Protein AF-A0AAD5VVG8-F1 (afdb_monomer_lite)

Organism: NCBI:txid56174

Secondary structure (DSSP, 8-state):
-------------HHHHHH-TT----TT---TT---TTTTS-S--TTHHHHHHHHTPPTTTT-S------GGG--TTTGGGTSPPPTTS-HHHHHHHHHHHHHHHHHHHH--PPPP-----HHHHHHHSTT-------HHHHHHHHHHHHHHHHHHHHHHHH-PPPPTT-TT-----SS---HHHHHHH---HHHHHHHHHHHHHHHHHHHHHHHTTTSS-HHHHHHHHHHHHHSHHHHH-HHHH-GGGHHHHHHHHHHHHHTSHHHHHHHHHHHHHH--SS-HHHHHHHHHHHHHHHHHTTPPPPPPGGGGT-S-TT-PPPTTPPP---S-S--

Structure (mmCIF, N/CA/C/O backbone):
data_AF-A0AAD5VVG8-F1
#
_entry.id   AF-A0AAD5VVG8-F1
#
loop_
_atom_site.group_PDB
_atom_site.id
_atom_site.type_symbol
_atom_site.label_atom_id
_atom_site.label_alt_id
_atom_site.label_comp_id
_atom_site.label_asym_id
_atom_site.label_entity_id
_atom_site.label_seq_id
_atom_site.pdbx_PDB_ins_code
_atom_site.Cartn_x
_atom_site.Cartn_y
_atom_site.Cartn_z
_atom_site.occupancy
_atom_site.B_iso_or_equiv
_atom_site.auth_seq_id
_atom_site.auth_comp_id
_atom_site.auth_asym_id
_atom_site.auth_atom_id
_atom_site.pdbx_PDB_model_num
ATOM 1 N N . MET A 1 1 ? 83.924 -36.108 -28.086 1.00 38.38 1 MET A N 1
ATOM 2 C CA . MET A 1 1 ? 83.611 -36.580 -29.452 1.00 38.38 1 MET A CA 1
ATOM 3 C C . MET A 1 1 ? 82.929 -37.930 -29.338 1.00 38.38 1 MET A C 1
ATOM 5 O O . MET A 1 1 ? 83.395 -38.736 -28.547 1.00 38.38 1 MET A O 1
ATOM 9 N N . LEU A 1 2 ? 81.893 -38.128 -30.158 1.00 32.75 2 LEU A N 1
ATOM 10 C CA . LEU A 1 2 ? 80.986 -39.280 -30.287 1.00 32.75 2 LEU A CA 1
ATOM 11 C C . LEU A 1 2 ? 79.738 -39.243 -29.391 1.00 32.75 2 LEU A C 1
ATOM 13 O O . LEU A 1 2 ? 79.791 -39.061 -28.181 1.00 32.75 2 LEU A O 1
ATOM 17 N N . GLN A 1 3 ? 78.610 -39.293 -30.100 1.00 30.09 3 GLN A N 1
ATOM 18 C CA . GLN A 1 3 ? 77.267 -38.865 -29.736 1.00 30.09 3 GLN A CA 1
ATOM 19 C C . GLN A 1 3 ? 76.526 -39.951 -28.954 1.00 30.09 3 GLN A C 1
ATOM 21 O O . GLN A 1 3 ? 76.432 -41.084 -29.419 1.00 30.09 3 GLN A O 1
ATOM 26 N N . ALA A 1 4 ? 75.900 -39.574 -27.842 1.00 35.28 4 ALA A N 1
ATOM 27 C CA . ALA A 1 4 ? 74.694 -40.245 -27.380 1.00 35.28 4 ALA A CA 1
ATOM 28 C C . ALA A 1 4 ? 73.531 -39.705 -28.227 1.00 35.28 4 ALA A C 1
ATOM 30 O O . ALA A 1 4 ? 73.196 -38.527 -28.128 1.00 35.28 4 ALA A O 1
ATOM 31 N N . LYS A 1 5 ? 72.961 -40.527 -29.115 1.00 36.81 5 LYS A N 1
ATOM 32 C CA . LYS A 1 5 ? 71.663 -40.228 -29.730 1.00 36.81 5 LYS A CA 1
ATOM 33 C C . LYS A 1 5 ? 70.599 -40.986 -28.956 1.00 36.81 5 LYS A C 1
ATOM 35 O O . LYS A 1 5 ? 70.489 -42.204 -29.047 1.00 36.81 5 LYS A O 1
ATOM 40 N N . GLU A 1 6 ? 69.887 -40.218 -28.148 1.00 35.50 6 GLU A N 1
ATOM 41 C CA . GLU A 1 6 ? 68.705 -40.601 -27.399 1.00 35.50 6 GLU A CA 1
ATOM 42 C C . GLU A 1 6 ? 67.657 -41.216 -28.334 1.00 35.50 6 GLU A C 1
ATOM 44 O O . GLU A 1 6 ? 67.305 -40.642 -29.367 1.00 35.50 6 GLU A O 1
ATOM 49 N N . HIS A 1 7 ? 67.138 -42.382 -27.950 1.00 42.34 7 HIS A N 1
ATOM 50 C CA . HIS A 1 7 ? 65.895 -42.920 -28.485 1.00 42.34 7 HIS A CA 1
ATOM 51 C C . HIS A 1 7 ? 64.739 -42.022 -28.029 1.00 42.34 7 HIS A C 1
ATOM 53 O O . HIS A 1 7 ? 64.109 -42.261 -27.004 1.00 42.34 7 HIS A O 1
ATOM 59 N N . THR A 1 8 ? 64.465 -40.971 -28.792 1.00 37.25 8 THR A N 1
ATOM 60 C CA . THR A 1 8 ? 63.199 -40.245 -28.738 1.00 37.25 8 THR A CA 1
ATOM 61 C C . THR A 1 8 ? 62.269 -40.893 -29.754 1.00 37.25 8 THR A C 1
ATOM 63 O O . THR A 1 8 ? 62.358 -40.650 -30.957 1.00 37.25 8 THR A O 1
ATOM 66 N N . SER A 1 9 ? 61.381 -41.768 -29.278 1.00 42.22 9 SER A N 1
ATOM 67 C CA . SER A 1 9 ? 60.156 -42.080 -30.006 1.00 42.22 9 SER A CA 1
ATOM 68 C C . SER A 1 9 ? 59.396 -40.767 -30.171 1.00 42.22 9 SER A C 1
ATOM 70 O O . SER A 1 9 ? 58.788 -40.261 -29.230 1.00 42.22 9 SER A O 1
ATOM 72 N N . LEU A 1 10 ? 59.512 -40.175 -31.360 1.00 47.81 10 LEU A N 1
ATOM 73 C CA . LEU A 1 10 ? 58.701 -39.051 -31.802 1.00 47.81 10 LEU A CA 1
ATOM 74 C C . LEU A 1 10 ? 57.232 -39.438 -31.597 1.00 47.81 10 LEU A C 1
ATOM 76 O O . LEU A 1 10 ? 56.675 -40.219 -32.364 1.00 47.81 10 LEU A O 1
ATOM 80 N N . LEU A 1 11 ? 56.618 -38.916 -30.533 1.00 52.16 11 LEU A N 1
ATOM 81 C CA . LEU A 1 11 ? 55.171 -38.783 -30.431 1.00 52.16 11 LEU A CA 1
ATOM 82 C C . LEU A 1 11 ? 54.767 -37.797 -31.524 1.00 52.16 11 LEU A C 1
ATOM 84 O O . LEU A 1 11 ? 54.652 -36.596 -31.287 1.00 52.16 11 LEU A O 1
ATOM 88 N N . VAL A 1 12 ? 54.642 -38.299 -32.748 1.00 51.47 12 VAL A N 1
ATOM 89 C CA . VAL A 1 12 ? 54.039 -37.541 -33.832 1.00 51.47 12 VAL A CA 1
ATOM 90 C C . VAL A 1 12 ? 52.584 -37.346 -33.423 1.00 51.47 12 VAL A C 1
ATOM 92 O O . VAL A 1 12 ? 51.824 -38.307 -33.298 1.00 51.47 12 VAL A O 1
ATOM 95 N N . LEU A 1 13 ? 52.215 -36.106 -33.093 1.00 57.28 13 LEU A N 1
ATOM 96 C CA . LEU A 1 13 ? 50.814 -35.742 -32.907 1.00 57.28 13 LEU A CA 1
ATOM 97 C C . LEU A 1 13 ? 50.086 -36.132 -34.192 1.00 57.28 13 LEU A C 1
ATOM 99 O O . LEU A 1 13 ? 50.531 -35.759 -35.273 1.00 57.28 13 LEU A O 1
ATOM 103 N N . HIS A 1 14 ? 48.983 -36.872 -34.079 1.00 59.78 14 HIS A N 1
ATOM 104 C CA . HIS A 1 14 ? 48.216 -37.352 -35.234 1.00 59.78 14 HIS A CA 1
ATOM 105 C C . HIS A 1 14 ? 47.833 -36.215 -36.202 1.00 59.78 14 HIS A C 1
ATOM 107 O O . HIS A 1 14 ? 47.773 -36.418 -37.410 1.00 59.78 14 HIS A O 1
ATOM 113 N N . GLU A 1 15 ? 47.664 -34.994 -35.682 1.00 58.56 15 GLU A N 1
ATOM 114 C CA . GLU A 1 15 ? 47.470 -33.780 -36.481 1.00 58.56 15 GLU A CA 1
ATOM 115 C C . GLU A 1 15 ? 48.655 -33.456 -37.408 1.00 58.56 15 GLU A C 1
ATOM 117 O O . GLU A 1 15 ? 48.443 -33.029 -38.537 1.00 58.56 15 GLU A O 1
ATOM 122 N N . GLY A 1 16 ? 49.899 -33.683 -36.980 1.00 57.22 16 GLY A N 1
ATOM 123 C CA . GLY A 1 16 ? 51.094 -33.424 -37.789 1.00 57.22 16 GLY A CA 1
ATOM 124 C C . GLY A 1 16 ? 51.265 -34.394 -38.962 1.00 57.22 16 GLY A C 1
ATOM 125 O O . GLY A 1 16 ? 51.735 -33.975 -40.018 1.00 57.22 16 GLY A O 1
ATOM 126 N N . ASP A 1 17 ? 50.835 -35.651 -38.803 1.00 59.84 17 ASP A N 1
ATOM 127 C CA . ASP A 1 17 ? 50.816 -36.649 -39.887 1.00 59.84 17 ASP A CA 1
ATOM 128 C C . ASP A 1 17 ? 49.695 -36.382 -40.904 1.00 59.84 17 ASP A C 1
ATOM 130 O O . ASP A 1 17 ? 49.870 -36.643 -42.092 1.00 59.84 17 ASP A O 1
ATOM 134 N N . ILE A 1 18 ? 48.547 -35.856 -40.459 1.00 60.44 18 ILE A N 1
ATOM 135 C CA . ILE A 1 18 ? 47.403 -35.579 -41.342 1.00 60.44 18 ILE A CA 1
ATOM 136 C C . ILE A 1 18 ? 47.577 -34.257 -42.100 1.00 60.44 18 ILE A C 1
ATOM 138 O O . ILE A 1 18 ? 47.287 -34.196 -43.293 1.00 60.44 18 ILE A O 1
ATOM 142 N N . PHE A 1 19 ? 48.034 -33.197 -41.429 1.00 59.75 19 PHE A N 1
ATOM 143 C CA . PHE A 1 19 ? 48.009 -31.834 -41.977 1.00 59.75 19 PHE A CA 1
ATOM 144 C C . PHE A 1 19 ? 49.381 -31.310 -42.435 1.00 59.75 19 PHE A C 1
ATOM 146 O O . PHE A 1 19 ? 49.452 -30.240 -43.041 1.00 59.75 19 PHE A O 1
ATOM 153 N N . GLY A 1 20 ? 50.465 -32.059 -42.193 1.00 61.94 20 GLY A N 1
ATOM 154 C CA . GLY A 1 20 ? 51.827 -31.694 -42.589 1.00 61.94 20 GLY A CA 1
ATOM 155 C C . GLY A 1 20 ? 52.393 -30.462 -41.858 1.00 61.94 20 GLY A C 1
ATOM 156 O O . GLY A 1 20 ? 51.686 -29.752 -41.137 1.00 61.94 20 GLY A O 1
ATOM 157 N N . PRO A 1 21 ? 53.699 -30.172 -42.009 1.00 54.53 21 PRO A N 1
ATOM 158 C CA . PRO A 1 21 ? 54.294 -28.977 -41.430 1.00 54.53 21 PRO A CA 1
ATOM 159 C C . PRO A 1 21 ? 53.819 -27.744 -42.216 1.00 54.53 21 PRO A C 1
ATOM 161 O O . PRO A 1 21 ? 54.096 -27.608 -43.404 1.00 54.53 21 PRO A O 1
ATOM 164 N N . ASN A 1 22 ? 53.144 -26.823 -41.526 1.00 55.12 22 ASN A N 1
ATOM 165 C CA . ASN A 1 22 ? 52.751 -25.494 -42.015 1.00 55.12 22 ASN A CA 1
ATOM 166 C C . ASN A 1 22 ? 51.674 -25.437 -43.112 1.00 55.12 22 ASN A C 1
ATOM 168 O O . ASN A 1 22 ? 51.814 -24.641 -44.039 1.00 55.12 22 ASN A O 1
ATOM 172 N N . GLY A 1 23 ? 50.581 -26.199 -42.985 1.00 56.81 23 GLY A N 1
ATOM 173 C CA . GLY A 1 23 ? 49.329 -25.892 -43.701 1.00 56.81 23 GLY A CA 1
ATOM 174 C C . GLY A 1 23 ? 49.475 -25.783 -45.222 1.00 56.81 23 GLY A C 1
ATOM 175 O O . GLY A 1 23 ? 48.802 -24.973 -45.854 1.00 56.81 23 GLY A O 1
ATOM 176 N N . ILE A 1 24 ? 50.402 -26.548 -45.803 1.00 56.97 24 ILE A N 1
ATOM 177 C CA . ILE A 1 24 ? 50.510 -26.694 -47.249 1.00 56.97 24 ILE A CA 1
ATOM 178 C C . ILE A 1 24 ? 49.353 -27.607 -47.644 1.00 56.97 24 ILE A C 1
ATOM 180 O O . ILE A 1 24 ? 49.376 -28.791 -47.317 1.00 56.97 24 ILE A O 1
ATOM 184 N N . ASP A 1 25 ? 48.336 -27.034 -48.287 1.00 59.41 25 ASP A N 1
ATOM 185 C CA . ASP A 1 25 ? 47.124 -27.727 -48.726 1.00 59.41 25 ASP A CA 1
ATOM 186 C C . ASP A 1 25 ? 47.462 -28.954 -49.596 1.00 59.41 25 ASP A C 1
ATOM 188 O O . ASP A 1 25 ? 47.573 -28.865 -50.824 1.00 59.41 25 ASP A O 1
ATOM 192 N N . ASN A 1 26 ? 47.590 -30.131 -48.978 1.00 55.31 26 ASN A N 1
ATOM 193 C CA . ASN A 1 26 ? 47.409 -31.395 -49.678 1.00 55.31 26 ASN A CA 1
ATOM 194 C C . ASN A 1 26 ? 45.923 -31.473 -50.050 1.00 55.31 26 ASN A C 1
ATOM 196 O O . ASN A 1 26 ? 45.087 -31.856 -49.235 1.00 55.31 26 ASN A O 1
ATOM 200 N N . LYS A 1 27 ? 45.596 -31.096 -51.292 1.00 55.72 27 LYS A N 1
ATOM 201 C CA . LYS A 1 27 ? 44.236 -31.068 -51.875 1.00 55.72 27 LYS A CA 1
ATOM 202 C C . LYS A 1 27 ? 43.533 -32.438 -51.963 1.00 55.72 27 LYS A C 1
ATOM 204 O O . LYS A 1 27 ? 42.509 -32.555 -52.625 1.00 55.72 27 LYS A O 1
ATOM 209 N N . ASP A 1 28 ? 44.082 -33.471 -51.331 1.00 59.25 28 ASP A N 1
ATOM 210 C CA . ASP A 1 28 ? 43.594 -34.850 -51.399 1.00 59.25 28 ASP A CA 1
ATOM 211 C C . ASP A 1 28 ? 42.635 -35.211 -50.248 1.00 59.25 28 ASP A C 1
ATOM 213 O O . ASP A 1 28 ? 42.045 -36.293 -50.256 1.00 59.25 28 ASP A O 1
ATOM 217 N N . PHE A 1 29 ? 42.433 -34.317 -49.272 1.00 62.97 29 PHE A N 1
ATOM 218 C CA . PHE A 1 29 ? 41.468 -34.502 -48.185 1.00 62.97 29 PHE A CA 1
ATOM 219 C C . PHE A 1 29 ? 40.252 -33.578 -48.349 1.00 62.97 29 PHE A C 1
ATOM 221 O O . PHE A 1 29 ? 40.124 -32.573 -47.658 1.00 62.97 29 PHE A O 1
ATOM 228 N N . ASP A 1 30 ? 39.337 -33.958 -49.245 1.00 63.47 30 ASP A N 1
ATOM 229 C CA . ASP A 1 30 ? 38.017 -33.330 -49.397 1.00 63.47 30 ASP A CA 1
ATOM 230 C C . ASP A 1 30 ? 36.913 -34.319 -48.972 1.00 63.47 30 ASP A C 1
ATOM 232 O O . ASP A 1 30 ? 36.489 -35.172 -49.765 1.00 63.47 30 ASP A O 1
ATOM 236 N N . PRO A 1 31 ? 36.411 -34.246 -47.725 1.00 67.62 31 PRO A N 1
ATOM 237 C CA . PRO A 1 31 ? 35.234 -34.997 -47.313 1.00 67.62 31 PRO A CA 1
ATOM 238 C C . PRO A 1 31 ? 34.009 -34.488 -48.088 1.00 67.62 31 PRO A C 1
ATOM 240 O O . PRO A 1 31 ? 33.487 -33.407 -47.824 1.00 67.62 31 PRO A O 1
ATOM 243 N N . LYS A 1 32 ? 33.544 -35.269 -49.068 1.00 64.81 32 LYS A N 1
ATOM 244 C CA . LYS A 1 32 ? 32.549 -34.837 -50.072 1.00 64.81 32 LYS A CA 1
ATOM 245 C C . LYS A 1 32 ? 31.159 -34.485 -49.520 1.00 64.81 32 LYS A C 1
ATOM 247 O O . LYS A 1 32 ? 30.385 -33.856 -50.232 1.00 64.81 32 LYS A O 1
ATOM 252 N N . ASP A 1 33 ? 30.874 -34.824 -48.264 1.00 72.44 33 ASP A N 1
ATOM 253 C CA . ASP A 1 33 ? 29.538 -34.706 -47.663 1.00 72.44 33 ASP A CA 1
ATOM 254 C C . ASP A 1 33 ? 29.485 -33.764 -46.445 1.00 72.44 33 ASP A C 1
ATOM 256 O O . ASP A 1 33 ? 28.586 -33.864 -45.607 1.00 72.44 33 ASP A O 1
ATOM 260 N N . TRP A 1 34 ? 30.463 -32.868 -46.280 1.00 74.94 34 TRP A N 1
ATOM 261 C CA . TRP A 1 34 ? 30.485 -31.953 -45.135 1.00 74.94 34 TRP A CA 1
ATOM 262 C C . TRP A 1 34 ? 29.792 -30.635 -45.477 1.00 74.94 34 TRP A C 1
ATOM 264 O O . TRP A 1 34 ? 30.215 -29.886 -46.354 1.00 74.94 34 TRP A O 1
ATOM 274 N N . CYS A 1 35 ? 28.725 -30.328 -44.744 1.00 76.81 35 CYS A N 1
ATOM 275 C CA . CYS A 1 35 ? 28.061 -29.029 -44.783 1.00 76.81 35 CYS A CA 1
ATOM 276 C C . CYS A 1 35 ? 28.139 -28.362 -43.408 1.00 76.81 35 CYS A C 1
ATOM 278 O O . CYS A 1 35 ? 28.215 -29.029 -42.374 1.00 76.81 35 CYS A O 1
ATOM 280 N N . LEU A 1 36 ? 28.087 -27.029 -43.384 1.00 84.44 36 LEU A N 1
ATOM 281 C CA . LEU A 1 36 ? 27.997 -26.277 -42.134 1.00 84.44 36 LEU A CA 1
ATOM 282 C C . LEU A 1 36 ? 26.702 -26.663 -41.401 1.00 84.44 36 LEU A C 1
ATOM 284 O O . LEU A 1 36 ? 25.623 -26.635 -41.992 1.00 84.44 36 LEU A O 1
ATOM 288 N N . PHE A 1 37 ? 26.793 -26.962 -40.101 1.00 86.88 37 PHE A N 1
ATOM 289 C CA . PHE A 1 37 ? 25.675 -27.486 -39.297 1.00 86.88 37 PHE A CA 1
ATOM 290 C C . PHE A 1 37 ? 24.361 -26.682 -39.388 1.00 86.88 37 PHE A C 1
ATOM 292 O O . PHE A 1 37 ? 23.287 -27.248 -39.206 1.00 86.88 37 PHE A O 1
ATOM 299 N N . LEU A 1 38 ? 24.422 -25.369 -39.640 1.00 89.50 38 LEU A N 1
ATOM 300 C CA . LEU A 1 38 ? 23.262 -24.466 -39.670 1.00 89.50 38 LEU A CA 1
ATOM 301 C C . LEU A 1 38 ? 23.136 -23.681 -40.986 1.00 89.50 38 LEU A C 1
ATOM 303 O O . LEU A 1 38 ? 22.538 -22.610 -40.996 1.00 89.50 38 LEU A O 1
ATOM 307 N N . GLN A 1 39 ? 23.648 -24.210 -42.103 1.00 88.75 39 GLN A N 1
ATOM 308 C CA . GLN A 1 39 ? 23.651 -23.517 -43.402 1.00 88.75 39 GLN A CA 1
ATOM 309 C C . GLN A 1 39 ? 22.258 -23.062 -43.880 1.00 88.75 39 GLN A C 1
ATOM 311 O O . GLN A 1 39 ? 22.141 -22.073 -44.594 1.00 88.75 39 GLN A O 1
ATOM 316 N N . THR A 1 40 ? 21.192 -23.763 -43.485 1.00 89.81 40 THR A N 1
ATOM 317 C CA . THR A 1 40 ? 19.813 -23.443 -43.890 1.00 89.81 40 THR A CA 1
ATOM 318 C C . THR A 1 40 ? 19.164 -22.331 -43.064 1.00 89.81 40 THR A C 1
ATOM 320 O O . THR A 1 40 ? 18.038 -21.942 -43.364 1.00 89.81 40 THR A O 1
ATOM 323 N N . LYS A 1 41 ? 19.795 -21.874 -41.974 1.00 90.56 41 LYS A N 1
ATOM 324 C CA . LYS A 1 41 ? 19.220 -20.884 -41.054 1.00 90.56 41 LYS A CA 1
ATOM 325 C C . LYS A 1 41 ? 19.991 -19.572 -41.122 1.00 90.56 41 LYS A C 1
ATOM 327 O O . LYS A 1 41 ? 21.216 -19.566 -41.170 1.00 90.56 41 LYS A O 1
ATOM 332 N N . ASN A 1 42 ? 19.258 -18.464 -41.061 1.00 90.62 42 ASN A N 1
ATOM 333 C CA . ASN A 1 42 ? 19.851 -17.134 -40.957 1.00 90.62 42 ASN A CA 1
ATOM 334 C C . ASN A 1 42 ? 20.556 -16.959 -39.604 1.00 90.62 42 ASN A C 1
ATOM 336 O O . ASN A 1 42 ? 20.152 -17.559 -38.605 1.00 90.62 42 ASN A O 1
ATOM 340 N N . LEU A 1 43 ? 21.593 -16.118 -39.588 1.00 91.88 43 LEU A N 1
ATOM 341 C CA . LEU A 1 43 ? 22.385 -15.814 -38.393 1.00 91.88 43 LEU A CA 1
ATOM 342 C C . LEU A 1 43 ? 21.552 -15.134 -37.296 1.00 91.88 43 LEU A C 1
ATOM 344 O O . LEU A 1 43 ? 21.711 -15.446 -36.119 1.00 91.88 43 LEU A O 1
ATOM 348 N N . GLU A 1 44 ? 20.656 -14.231 -37.687 1.00 93.06 44 GLU A N 1
ATOM 349 C CA . GLU A 1 44 ? 19.785 -13.478 -36.789 1.00 93.06 44 GLU A CA 1
ATOM 350 C C . GLU A 1 44 ? 18.329 -13.503 -37.268 1.00 93.06 44 GLU A C 1
ATOM 352 O O . GLU A 1 44 ? 18.025 -13.774 -38.433 1.00 93.06 44 GLU A O 1
ATOM 357 N N . ASN A 1 45 ? 17.425 -13.241 -36.330 1.00 94.50 45 ASN A N 1
ATOM 358 C CA . ASN A 1 45 ? 16.011 -12.977 -36.569 1.00 94.50 45 ASN A CA 1
ATOM 359 C C . ASN A 1 45 ? 15.610 -11.647 -35.909 1.00 94.50 45 ASN A C 1
ATOM 361 O O . ASN A 1 45 ? 16.353 -11.120 -35.080 1.00 94.50 45 ASN A O 1
ATOM 365 N N . ASP A 1 46 ? 14.402 -11.160 -36.198 1.00 96.31 46 ASP A N 1
ATOM 366 C CA . ASP A 1 46 ? 13.894 -9.876 -35.684 1.00 96.31 46 ASP A CA 1
ATOM 367 C C . ASP A 1 46 ? 13.909 -9.769 -34.144 1.00 96.31 46 ASP A C 1
ATOM 369 O O . ASP A 1 46 ? 14.003 -8.677 -33.595 1.00 96.31 46 ASP A O 1
ATOM 373 N N . LEU A 1 47 ? 13.854 -10.903 -33.432 1.00 95.81 47 LEU A N 1
ATOM 374 C CA . LEU A 1 47 ? 13.827 -10.978 -31.964 1.00 95.81 47 LEU A CA 1
ATOM 375 C C . LEU A 1 47 ? 15.202 -11.258 -31.336 1.00 95.81 47 LEU A C 1
ATOM 377 O O . LEU A 1 47 ? 15.302 -11.384 -30.115 1.00 95.81 47 LEU A O 1
ATOM 381 N N . THR A 1 48 ? 16.264 -11.404 -32.134 1.00 95.12 48 THR A N 1
ATOM 382 C CA . THR A 1 48 ? 17.592 -11.786 -31.629 1.00 95.12 48 THR A CA 1
ATOM 383 C C . THR A 1 48 ? 18.168 -10.667 -30.771 1.00 95.12 48 THR A C 1
ATOM 385 O O . THR A 1 48 ? 18.655 -10.931 -29.672 1.00 95.12 48 THR A O 1
ATOM 388 N N . ALA A 1 49 ? 18.027 -9.415 -31.215 1.00 95.88 49 ALA A N 1
ATOM 389 C CA . ALA A 1 49 ? 18.440 -8.245 -30.449 1.00 95.88 49 ALA A CA 1
ATOM 390 C C . ALA A 1 49 ? 17.684 -8.144 -29.112 1.00 95.88 49 ALA A C 1
ATOM 392 O O . ALA A 1 49 ? 18.315 -8.053 -28.059 1.00 95.88 49 ALA A O 1
ATOM 393 N N . ASP A 1 50 ? 16.352 -8.262 -29.129 1.00 95.31 50 ASP A N 1
ATOM 394 C CA . ASP A 1 50 ? 15.523 -8.226 -27.916 1.00 95.31 50 ASP A CA 1
ATOM 395 C C . ASP A 1 50 ? 15.858 -9.371 -26.950 1.00 95.31 50 ASP A C 1
ATOM 397 O O . ASP A 1 50 ? 15.925 -9.178 -25.735 1.00 95.31 50 ASP A O 1
ATOM 401 N N . GLY A 1 51 ? 16.118 -10.570 -27.481 1.00 94.44 51 GLY A N 1
ATOM 402 C CA . GLY A 1 51 ? 16.545 -11.726 -26.697 1.00 94.44 51 GLY A CA 1
ATOM 403 C C . GLY A 1 51 ? 17.885 -11.496 -25.994 1.00 94.44 51 GLY A C 1
ATOM 404 O O . GLY A 1 51 ? 18.029 -11.844 -24.820 1.00 94.44 51 GLY A O 1
ATOM 405 N N . ILE A 1 52 ? 18.843 -10.863 -26.679 1.00 95.12 52 ILE A N 1
ATOM 406 C CA . ILE A 1 52 ? 20.133 -10.471 -26.096 1.00 95.12 52 ILE A CA 1
ATOM 407 C C . ILE A 1 52 ? 19.931 -9.383 -25.032 1.00 95.12 52 ILE A C 1
ATOM 409 O O . ILE A 1 52 ? 20.529 -9.466 -23.962 1.00 95.12 52 ILE A O 1
ATOM 413 N N . VAL A 1 53 ? 19.065 -8.391 -25.265 1.00 96.31 53 VAL A N 1
ATOM 414 C CA . VAL A 1 53 ? 18.750 -7.353 -24.264 1.00 96.31 53 VAL A CA 1
ATOM 415 C C . VAL A 1 53 ? 18.137 -7.974 -23.006 1.00 96.31 53 VAL A C 1
ATOM 417 O O . VAL A 1 53 ? 18.544 -7.645 -21.890 1.00 96.31 53 VAL A O 1
ATOM 420 N N . LEU A 1 54 ? 17.204 -8.917 -23.164 1.00 95.25 54 LEU A N 1
ATOM 421 C CA . LEU A 1 54 ? 16.555 -9.597 -22.043 1.00 95.25 54 LEU A CA 1
ATOM 422 C C . LEU A 1 54 ? 17.542 -10.443 -21.224 1.00 95.25 54 LEU A C 1
ATOM 424 O O . LEU A 1 54 ? 17.376 -10.572 -20.010 1.00 95.25 54 LEU A O 1
ATOM 428 N N . TRP A 1 55 ? 18.590 -10.974 -21.861 1.00 93.19 55 TRP A N 1
ATOM 429 C CA . TRP A 1 55 ? 19.659 -11.712 -21.184 1.00 93.19 55 TRP A CA 1
ATOM 430 C C . TRP A 1 55 ? 20.381 -10.863 -20.127 1.00 93.19 55 TRP A C 1
ATOM 432 O O . TRP A 1 55 ? 20.720 -11.366 -19.055 1.00 93.19 55 TRP A O 1
ATOM 442 N N . TRP A 1 56 ? 20.564 -9.568 -20.398 1.00 94.69 56 TRP A N 1
ATOM 443 C CA . TRP A 1 56 ? 21.209 -8.610 -19.491 1.00 94.69 56 TRP A CA 1
ATOM 444 C C . TRP A 1 56 ? 20.229 -7.855 -18.581 1.00 94.69 56 TRP A C 1
ATOM 446 O O . TRP A 1 56 ? 20.644 -6.991 -17.807 1.00 94.69 56 TRP A O 1
ATOM 456 N N . ALA A 1 57 ? 18.932 -8.161 -18.644 1.00 94.25 57 ALA A N 1
ATOM 457 C CA . ALA A 1 57 ? 17.931 -7.486 -17.830 1.00 94.25 57 ALA A CA 1
ATOM 458 C C . ALA A 1 57 ? 18.052 -7.851 -16.337 1.00 94.25 57 ALA A C 1
ATOM 460 O O . ALA A 1 57 ? 18.496 -8.933 -15.953 1.00 94.25 57 ALA A O 1
ATOM 461 N N . ALA A 1 58 ? 17.608 -6.952 -15.457 1.00 90.75 58 ALA A N 1
ATOM 462 C CA . ALA A 1 58 ? 17.536 -7.249 -14.030 1.00 90.75 58 ALA A CA 1
ATOM 463 C C . ALA A 1 58 ? 16.448 -8.298 -13.731 1.00 90.75 58 ALA A C 1
ATOM 465 O O . ALA A 1 58 ? 15.428 -8.377 -14.419 1.00 90.75 58 ALA A O 1
ATOM 466 N N . GLU A 1 59 ? 16.621 -9.061 -12.648 1.00 88.31 59 GLU A N 1
ATOM 467 C CA . GLU A 1 59 ? 15.541 -9.883 -12.088 1.00 88.31 59 GLU A CA 1
ATOM 468 C C . GLU A 1 59 ? 14.313 -8.983 -11.826 1.00 88.31 59 GLU A C 1
ATOM 470 O O . GLU A 1 59 ? 14.459 -7.941 -11.175 1.00 88.31 59 GLU A O 1
ATOM 475 N N . PRO A 1 60 ? 13.104 -9.341 -12.298 1.00 91.81 60 PRO A N 1
ATOM 476 C CA . PRO A 1 60 ? 12.662 -10.675 -12.733 1.00 91.81 60 PRO A CA 1
ATOM 477 C C . PRO A 1 60 ? 12.688 -10.944 -14.251 1.00 91.81 60 PRO A C 1
ATOM 479 O O . PRO A 1 60 ? 12.216 -11.994 -14.679 1.00 91.81 60 PRO A O 1
ATOM 482 N N . TYR A 1 61 ? 13.174 -10.012 -15.071 1.00 93.31 61 TYR A N 1
ATOM 483 C CA . TYR A 1 61 ? 12.987 -10.048 -16.527 1.00 93.31 61 TYR A CA 1
ATOM 484 C C . TYR A 1 61 ? 13.959 -10.980 -17.261 1.00 93.31 61 TYR A C 1
ATOM 486 O O . TYR A 1 61 ? 13.636 -11.468 -18.337 1.00 93.31 61 TYR A O 1
ATOM 494 N N . ASN A 1 62 ? 15.100 -11.313 -16.659 1.00 93.94 62 ASN A N 1
ATOM 495 C CA . ASN A 1 62 ? 16.083 -12.255 -17.212 1.00 93.94 62 ASN A CA 1
ATOM 496 C C . ASN A 1 62 ? 15.644 -13.733 -17.212 1.00 93.94 62 ASN A C 1
ATOM 498 O O . ASN A 1 62 ? 16.402 -14.605 -17.637 1.00 93.94 62 ASN A O 1
ATOM 502 N N . ARG A 1 63 ? 14.440 -14.057 -16.723 1.00 92.62 63 ARG A N 1
ATOM 503 C CA . ARG A 1 63 ? 13.918 -15.431 -16.674 1.00 92.62 63 ARG A CA 1
ATOM 504 C C . ARG A 1 63 ? 12.669 -15.575 -17.528 1.00 92.62 63 ARG A C 1
ATOM 506 O O . ARG A 1 63 ? 11.740 -14.785 -17.435 1.00 92.62 63 ARG A O 1
ATOM 513 N N . ARG A 1 64 ? 12.586 -16.684 -18.269 1.00 92.94 64 ARG A N 1
ATOM 514 C CA . ARG A 1 64 ? 11.387 -17.053 -19.049 1.00 92.94 64 ARG A CA 1
ATOM 515 C C . ARG A 1 64 ? 10.227 -17.553 -18.182 1.00 92.94 64 ARG A C 1
ATOM 517 O O . ARG A 1 64 ? 9.075 -17.478 -18.593 1.00 92.94 64 ARG A O 1
ATOM 524 N N . SER A 1 65 ? 10.520 -18.103 -17.003 1.00 94.94 65 SER A N 1
ATOM 525 C CA . SER A 1 65 ? 9.520 -18.662 -16.087 1.00 94.94 65 SER A CA 1
ATOM 526 C C . SER A 1 65 ? 9.956 -18.516 -14.631 1.00 94.94 65 SER A C 1
ATOM 528 O O . SER A 1 65 ? 11.143 -18.634 -14.325 1.00 94.94 65 SER A O 1
ATOM 530 N N . GLY A 1 66 ? 8.998 -18.332 -13.721 1.00 93.50 66 GLY A N 1
ATOM 531 C CA . GLY A 1 66 ? 9.252 -18.181 -12.288 1.00 93.50 66 GLY A CA 1
ATOM 532 C C . GLY A 1 66 ? 8.058 -18.592 -11.426 1.00 93.50 66 GLY A C 1
ATOM 533 O O . GLY A 1 66 ? 7.005 -18.982 -11.926 1.00 93.50 66 GLY A O 1
ATOM 534 N N . ARG A 1 67 ? 8.222 -18.515 -10.101 1.00 95.38 67 ARG A N 1
ATOM 535 C CA . ARG A 1 67 ? 7.134 -18.762 -9.142 1.00 95.38 67 ARG A CA 1
ATOM 536 C C . ARG A 1 67 ? 6.365 -17.472 -8.873 1.00 95.38 67 ARG A C 1
ATOM 538 O O . ARG A 1 67 ? 6.971 -16.412 -8.736 1.00 95.38 67 ARG A O 1
ATOM 545 N N . MET A 1 68 ? 5.045 -17.576 -8.716 1.00 95.25 68 MET A N 1
ATOM 546 C CA . MET A 1 68 ? 4.227 -16.447 -8.270 1.00 95.25 68 MET A CA 1
ATOM 547 C C . MET A 1 68 ? 4.652 -15.998 -6.867 1.00 95.25 68 MET A C 1
ATOM 549 O O . MET A 1 68 ? 4.899 -16.821 -5.982 1.00 95.25 68 MET A O 1
ATOM 553 N N . ARG A 1 69 ? 4.717 -14.682 -6.664 1.00 94.12 69 ARG A N 1
ATOM 554 C CA . ARG A 1 69 ? 5.056 -14.045 -5.385 1.00 94.12 69 ARG A CA 1
ATOM 555 C C . ARG A 1 69 ? 3.870 -13.217 -4.896 1.00 94.12 69 ARG A C 1
ATOM 557 O O . ARG A 1 69 ? 3.020 -12.823 -5.693 1.00 94.12 69 ARG A O 1
ATOM 564 N N . ARG A 1 70 ? 3.790 -12.952 -3.589 1.00 97.06 70 ARG A N 1
ATOM 565 C CA . ARG A 1 70 ? 2.766 -12.040 -3.051 1.00 97.06 70 ARG A CA 1
ATOM 566 C C . ARG A 1 70 ? 3.110 -10.607 -3.451 1.00 97.06 70 ARG A C 1
ATOM 568 O O . ARG A 1 70 ? 4.288 -10.266 -3.521 1.00 97.06 70 ARG A O 1
ATOM 575 N N . ALA A 1 71 ? 2.099 -9.755 -3.615 1.00 95.31 71 ALA A N 1
ATOM 576 C CA . ALA A 1 71 ? 2.302 -8.349 -3.973 1.00 95.31 71 ALA A CA 1
ATOM 577 C C . ALA A 1 71 ? 3.229 -7.617 -2.981 1.00 95.31 71 ALA A C 1
ATOM 579 O O . ALA A 1 71 ? 4.130 -6.899 -3.396 1.00 95.31 71 ALA A O 1
ATOM 580 N N . GLN A 1 72 ? 3.083 -7.873 -1.674 1.00 93.69 72 GLN A N 1
ATOM 581 C CA . GLN A 1 72 ? 3.941 -7.270 -0.644 1.00 93.69 72 GLN A CA 1
ATOM 582 C C . GLN A 1 72 ? 5.396 -7.774 -0.627 1.00 93.69 72 GLN A C 1
ATOM 584 O O . GLN A 1 72 ? 6.236 -7.162 0.025 1.00 93.69 72 GLN A O 1
ATOM 589 N N . ASP A 1 73 ? 5.703 -8.890 -1.300 1.00 94.25 73 ASP A N 1
ATOM 590 C CA . ASP A 1 73 ? 7.059 -9.453 -1.331 1.00 94.25 73 ASP A CA 1
ATOM 591 C C . ASP A 1 73 ? 7.916 -8.828 -2.446 1.00 94.25 73 ASP A C 1
ATOM 593 O O . ASP A 1 73 ? 9.099 -9.156 -2.562 1.00 94.25 73 ASP A O 1
ATOM 597 N N . ILE A 1 74 ? 7.338 -7.965 -3.287 1.00 93.56 74 ILE A N 1
ATOM 598 C CA . ILE A 1 74 ? 8.004 -7.327 -4.426 1.00 93.56 74 ILE A CA 1
ATOM 599 C C . ILE A 1 74 ? 8.345 -5.875 -4.048 1.00 93.56 74 ILE A C 1
ATOM 601 O O . ILE A 1 74 ? 7.474 -5.006 -4.097 1.00 93.56 74 ILE A O 1
ATOM 605 N N . PRO A 1 75 ? 9.598 -5.576 -3.655 1.00 92.12 75 PRO A N 1
ATOM 606 C CA . PRO A 1 75 ? 9.977 -4.228 -3.262 1.00 92.12 75 PRO A CA 1
ATOM 607 C C . PRO A 1 75 ? 10.397 -3.408 -4.489 1.00 92.12 75 PRO A C 1
ATOM 609 O O . PRO A 1 75 ? 11.559 -3.417 -4.884 1.00 92.12 75 PRO A O 1
ATOM 612 N N . LEU A 1 76 ? 9.451 -2.673 -5.076 1.00 90.44 76 LEU A N 1
ATOM 613 C CA . LEU A 1 76 ? 9.673 -1.894 -6.306 1.00 90.44 76 LEU A CA 1
ATOM 614 C C . LEU A 1 76 ? 10.791 -0.846 -6.173 1.00 90.44 76 LEU A C 1
ATOM 616 O O . LEU A 1 76 ? 11.581 -0.657 -7.088 1.00 90.44 76 LEU A O 1
ATOM 620 N N . VAL A 1 77 ? 10.889 -0.207 -5.006 1.00 90.38 77 VAL A N 1
ATOM 621 C CA . VAL A 1 77 ? 11.835 0.893 -4.738 1.00 90.38 77 VAL A CA 1
ATOM 622 C C . VAL A 1 77 ? 13.180 0.380 -4.192 1.00 90.38 77 VAL A C 1
ATOM 624 O O . VAL A 1 77 ? 14.058 1.171 -3.864 1.00 90.38 77 VAL A O 1
ATOM 627 N N . ARG A 1 78 ? 13.379 -0.946 -4.078 1.00 90.62 78 ARG A N 1
ATOM 628 C CA . ARG A 1 78 ? 14.593 -1.522 -3.467 1.00 90.62 78 ARG A CA 1
ATOM 629 C C . ARG A 1 78 ? 15.867 -1.065 -4.160 1.00 90.62 78 ARG A C 1
ATOM 631 O O . ARG A 1 78 ? 16.794 -0.644 -3.481 1.00 90.62 78 ARG A O 1
ATOM 638 N N . ASN A 1 79 ? 15.904 -1.153 -5.485 1.00 90.06 79 ASN A N 1
ATOM 639 C CA . ASN A 1 79 ? 17.119 -0.870 -6.247 1.00 90.06 79 ASN A CA 1
ATOM 640 C C . ASN A 1 79 ? 17.507 0.610 -6.143 1.00 90.06 79 ASN A C 1
ATOM 642 O O . ASN A 1 79 ? 18.682 0.922 -5.993 1.00 90.06 79 ASN A O 1
ATOM 646 N N . TRP A 1 80 ? 16.517 1.506 -6.065 1.00 89.25 80 TRP A N 1
ATOM 647 C CA . TRP A 1 80 ? 16.755 2.948 -6.009 1.00 89.25 80 TRP A CA 1
ATOM 648 C C . TRP A 1 80 ? 17.552 3.382 -4.788 1.00 89.25 80 TRP A C 1
ATOM 650 O O . TRP A 1 80 ? 18.293 4.349 -4.901 1.00 89.25 80 TRP A O 1
ATOM 660 N N . TYR A 1 81 ? 17.399 2.710 -3.635 1.00 90.06 81 TYR A N 1
ATOM 661 C CA . TYR A 1 81 ? 18.177 3.026 -2.428 1.00 90.06 81 TYR A CA 1
ATOM 662 C C . TYR A 1 81 ? 19.436 2.165 -2.226 1.00 90.06 81 TYR A C 1
ATOM 664 O O . TYR A 1 81 ? 20.146 2.347 -1.235 1.00 90.06 81 TYR A O 1
ATOM 672 N N . LEU A 1 82 ? 19.682 1.196 -3.113 1.00 91.12 82 LEU A N 1
ATOM 673 C CA . LEU A 1 82 ? 20.894 0.370 -3.106 1.00 91.12 82 LEU A CA 1
ATOM 674 C C . LEU A 1 82 ? 22.001 0.937 -3.997 1.00 91.12 82 LEU A C 1
ATOM 676 O O . LEU A 1 82 ? 23.166 0.598 -3.799 1.00 91.12 82 LEU A O 1
ATOM 680 N N . GLU A 1 83 ? 21.640 1.764 -4.972 1.00 89.69 83 GLU A N 1
ATOM 681 C CA . GLU A 1 83 ? 22.587 2.483 -5.817 1.00 89.69 83 GLU A CA 1
ATOM 682 C C . GLU A 1 83 ? 23.342 3.574 -5.029 1.00 89.69 83 GLU A C 1
ATOM 684 O O . GLU A 1 83 ? 23.172 3.753 -3.823 1.00 89.69 83 GLU A O 1
ATOM 689 N N . HIS A 1 84 ? 24.264 4.282 -5.676 1.00 86.25 84 HIS A N 1
ATOM 690 C CA . HIS A 1 84 ? 24.946 5.397 -5.022 1.00 86.25 84 HIS A CA 1
ATOM 691 C C . HIS A 1 84 ? 24.123 6.678 -5.156 1.00 86.25 84 HIS A C 1
ATOM 693 O O . HIS A 1 84 ? 23.536 6.971 -6.196 1.00 86.25 84 HIS A O 1
ATOM 699 N N . PHE A 1 85 ? 24.106 7.462 -4.083 1.00 80.31 85 PHE A N 1
ATOM 700 C CA . PHE A 1 85 ? 23.440 8.756 -4.043 1.00 80.31 85 PHE A CA 1
ATOM 701 C C . PHE A 1 85 ? 24.130 9.771 -4.970 1.00 80.31 85 PHE A C 1
ATOM 703 O O . PHE A 1 85 ? 25.344 9.961 -4.892 1.00 80.31 85 PHE A O 1
ATOM 710 N N . SER A 1 86 ? 23.346 10.455 -5.810 1.00 81.06 86 SER A N 1
ATOM 711 C CA . SER A 1 86 ? 23.843 11.551 -6.653 1.00 81.06 86 SER A CA 1
ATOM 712 C C . SER A 1 86 ? 24.087 12.820 -5.817 1.00 81.06 86 SER A C 1
ATOM 714 O O . SER A 1 86 ? 23.201 13.212 -5.054 1.00 81.06 86 SER A O 1
ATOM 716 N N . PRO A 1 87 ? 25.240 13.503 -5.960 1.00 80.00 87 PRO A N 1
ATOM 717 C CA . PRO A 1 87 ? 25.642 14.597 -5.070 1.00 80.00 87 PRO A CA 1
ATOM 718 C C . PRO A 1 87 ? 24.785 15.873 -5.183 1.00 80.00 87 PRO A C 1
ATOM 720 O O . PRO A 1 87 ? 24.787 16.675 -4.255 1.00 80.00 87 PRO A O 1
ATOM 723 N N . ASN A 1 88 ? 24.014 16.058 -6.262 1.00 84.00 88 ASN A N 1
ATOM 724 C CA . ASN A 1 88 ? 23.241 17.289 -6.517 1.00 84.00 88 ASN A CA 1
ATOM 725 C C . ASN A 1 88 ? 21.872 17.352 -5.804 1.00 84.00 88 ASN A C 1
ATOM 727 O O . ASN A 1 88 ? 21.032 18.186 -6.137 1.00 84.00 88 ASN A O 1
ATOM 731 N N . GLN A 1 89 ? 21.606 16.458 -4.854 1.00 82.38 89 GLN A N 1
ATOM 732 C CA . GLN A 1 89 ? 20.303 16.307 -4.202 1.00 82.38 89 GLN A CA 1
ATOM 733 C C . GLN A 1 89 ? 20.307 16.884 -2.771 1.00 82.38 89 GLN A C 1
ATOM 735 O O . GLN A 1 89 ? 21.354 16.956 -2.124 1.00 82.38 89 GLN A O 1
ATOM 740 N N . PRO A 1 90 ? 19.143 17.280 -2.223 1.00 85.06 90 PRO A N 1
ATOM 741 C CA . PRO A 1 90 ? 19.071 17.908 -0.907 1.00 85.06 90 PRO A CA 1
ATOM 742 C C . PRO A 1 90 ? 19.452 16.942 0.225 1.00 85.06 90 PRO A C 1
ATOM 744 O O . PRO A 1 90 ? 19.185 15.740 0.170 1.00 85.06 90 PRO A O 1
ATOM 747 N N . VAL A 1 91 ? 19.972 17.484 1.334 1.00 86.50 91 VAL A N 1
ATOM 748 C CA . VAL A 1 91 ? 20.423 16.713 2.517 1.00 86.50 91 VAL A CA 1
ATOM 749 C C . VAL A 1 91 ? 19.336 15.773 3.063 1.00 86.50 91 VAL A C 1
ATOM 751 O O . VAL A 1 91 ? 19.617 14.649 3.485 1.00 86.50 91 VAL A O 1
ATOM 754 N N . LYS A 1 92 ? 18.066 16.200 3.009 1.00 84.75 92 LYS A N 1
ATOM 755 C CA . LYS A 1 92 ? 16.894 15.402 3.418 1.00 84.75 92 LYS A CA 1
ATOM 756 C C . LYS A 1 92 ? 16.810 14.067 2.668 1.00 84.75 92 LYS A C 1
ATOM 758 O O . LYS A 1 92 ? 16.429 13.053 3.263 1.00 84.75 92 LYS A O 1
ATOM 763 N N . PHE A 1 93 ? 17.188 14.059 1.390 1.00 85.19 93 PHE A N 1
ATOM 764 C CA . PHE A 1 93 ? 17.246 12.854 0.574 1.00 85.19 93 PHE A CA 1
ATOM 765 C C . PHE A 1 93 ? 18.366 11.929 1.054 1.00 85.19 93 PHE A C 1
ATOM 767 O O . PHE A 1 93 ? 18.093 10.770 1.360 1.00 85.19 93 PHE A O 1
ATOM 774 N N . GLY A 1 94 ? 19.582 12.452 1.245 1.00 86.88 94 GLY A N 1
ATOM 775 C CA . GLY A 1 94 ? 20.731 11.675 1.732 1.00 86.88 94 GLY A CA 1
ATOM 776 C C . GLY A 1 94 ? 20.475 10.987 3.081 1.00 86.88 94 GLY A C 1
ATOM 777 O O . GLY A 1 94 ? 20.725 9.792 3.238 1.00 86.88 94 GLY A O 1
ATOM 778 N N . VAL A 1 95 ? 19.865 11.694 4.041 1.00 90.12 95 VAL A N 1
ATOM 779 C CA . VAL A 1 95 ? 19.494 11.115 5.350 1.00 90.12 95 VAL A CA 1
ATOM 780 C C . VAL A 1 95 ? 18.439 10.010 5.207 1.00 90.12 95 VAL A C 1
ATOM 782 O O . VAL A 1 95 ? 18.464 9.017 5.940 1.00 90.12 95 VAL A O 1
ATOM 785 N N . SER A 1 96 ? 17.491 10.168 4.282 1.00 91.00 96 SER A N 1
ATOM 786 C CA . SER A 1 96 ? 16.453 9.160 4.024 1.00 91.00 96 SER A CA 1
ATOM 787 C C . SER A 1 96 ? 17.051 7.907 3.386 1.00 91.00 96 SER A C 1
ATOM 789 O O . SER A 1 96 ? 16.757 6.798 3.835 1.00 91.00 96 SER A O 1
ATOM 791 N N . TYR A 1 97 ? 17.966 8.091 2.435 1.00 91.44 97 TYR A N 1
ATOM 792 C CA . TYR A 1 97 ? 18.747 7.033 1.799 1.00 91.44 97 TYR A CA 1
ATOM 793 C C . TYR A 1 97 ? 19.509 6.196 2.831 1.00 91.44 97 TYR A C 1
ATOM 795 O O . TYR A 1 97 ? 19.327 4.981 2.929 1.00 91.44 97 TYR A O 1
ATOM 803 N N . GLN A 1 98 ? 20.268 6.866 3.705 1.00 92.31 98 GLN A N 1
ATOM 804 C CA . GLN A 1 98 ? 21.037 6.221 4.767 1.00 92.31 98 GLN A CA 1
ATOM 805 C C . GLN A 1 98 ? 20.142 5.419 5.726 1.00 92.31 98 GLN A C 1
ATOM 807 O O . GLN A 1 98 ? 20.506 4.322 6.153 1.00 92.31 98 GLN A O 1
ATOM 812 N N . LYS A 1 99 ? 18.953 5.932 6.071 1.00 92.88 99 LYS A N 1
ATOM 813 C CA . LYS A 1 99 ? 17.997 5.231 6.947 1.00 92.88 99 LYS A CA 1
ATOM 814 C C . LYS A 1 99 ? 17.442 3.957 6.309 1.00 92.88 99 LYS A C 1
ATOM 816 O O . LYS A 1 99 ? 17.305 2.950 7.013 1.00 92.88 99 LYS A O 1
ATOM 821 N N . LEU A 1 100 ? 17.120 3.995 5.015 1.00 93.75 100 LEU A N 1
ATOM 822 C CA . LEU A 1 100 ? 16.642 2.826 4.273 1.00 93.75 100 LEU A CA 1
ATOM 823 C C . LEU A 1 100 ? 17.748 1.780 4.138 1.00 93.75 100 LEU A C 1
ATOM 825 O O . LEU A 1 100 ? 17.522 0.621 4.489 1.00 93.75 100 LEU A O 1
ATOM 829 N N . LEU A 1 101 ? 18.957 2.204 3.759 1.00 94.25 101 LEU A N 1
ATOM 830 C CA . LEU A 1 101 ? 20.117 1.324 3.650 1.00 94.25 101 LEU A CA 1
ATOM 831 C C . LEU A 1 101 ? 20.465 0.685 5.000 1.00 94.25 101 LEU A C 1
ATOM 833 O O . LEU A 1 101 ? 20.659 -0.524 5.083 1.00 94.25 101 LEU A O 1
ATOM 837 N N . LYS A 1 102 ? 20.427 1.455 6.095 1.00 95.12 102 LYS A N 1
ATOM 838 C CA . LYS A 1 102 ? 20.597 0.920 7.453 1.00 95.12 102 LYS A CA 1
ATOM 839 C C . LYS A 1 102 ? 19.567 -0.164 7.770 1.00 95.12 102 LYS A C 1
ATOM 841 O O . LYS A 1 102 ? 19.918 -1.182 8.356 1.00 95.12 102 LYS A O 1
ATOM 846 N N . CYS A 1 103 ? 18.298 0.033 7.410 1.00 94.25 103 CYS A N 1
ATOM 847 C CA . CYS A 1 103 ? 17.270 -0.983 7.640 1.00 94.25 103 CYS A CA 1
ATOM 848 C C . CYS A 1 103 ? 17.468 -2.222 6.772 1.00 94.25 103 CYS A C 1
ATOM 850 O O . CYS A 1 103 ? 17.239 -3.325 7.260 1.00 94.25 103 CYS A O 1
ATOM 852 N N . TYR A 1 104 ? 17.911 -2.045 5.530 1.00 95.00 104 TYR A N 1
ATOM 853 C CA . TYR A 1 104 ? 18.263 -3.141 4.640 1.00 95.00 104 TYR A CA 1
ATOM 854 C C . TYR A 1 104 ? 19.410 -3.982 5.215 1.00 95.00 104 TYR A C 1
ATOM 856 O O . TYR A 1 104 ? 19.226 -5.173 5.452 1.00 95.00 104 TYR A O 1
ATOM 864 N N . VAL A 1 105 ? 20.534 -3.351 5.564 1.00 96.56 105 VAL A N 1
ATOM 865 C CA . VAL A 1 105 ? 21.703 -4.027 6.151 1.00 96.56 105 VAL A CA 1
ATOM 866 C C . VAL A 1 105 ? 21.349 -4.712 7.471 1.00 96.56 105 VAL A C 1
ATOM 868 O O . VAL A 1 105 ? 21.738 -5.852 7.692 1.00 96.56 105 VAL A O 1
ATOM 871 N N . LEU A 1 106 ? 20.565 -4.065 8.342 1.00 96.56 106 LEU A N 1
ATOM 872 C CA . LEU A 1 106 ? 20.117 -4.676 9.600 1.00 96.56 106 LEU A CA 1
ATOM 873 C C . LEU A 1 106 ? 19.213 -5.895 9.391 1.00 96.56 106 LEU A C 1
ATOM 875 O O . LEU A 1 106 ? 19.206 -6.785 10.242 1.00 96.56 106 LEU A O 1
ATOM 879 N N . ASN A 1 107 ? 18.422 -5.916 8.316 1.00 95.69 107 ASN A N 1
ATOM 880 C CA . ASN A 1 107 ? 17.602 -7.070 7.978 1.00 95.69 107 ASN A CA 1
ATOM 881 C C . ASN A 1 107 ? 18.491 -8.205 7.463 1.00 95.69 107 ASN A C 1
ATOM 883 O O . ASN A 1 107 ? 18.394 -9.302 7.998 1.00 95.69 107 ASN A O 1
ATOM 887 N N . GLU A 1 108 ? 19.390 -7.942 6.511 1.00 95.25 108 GLU A N 1
ATOM 888 C CA . GLU A 1 108 ? 20.321 -8.950 5.975 1.00 95.25 108 GLU A CA 1
ATOM 889 C C . GLU A 1 108 ? 21.212 -9.542 7.083 1.00 95.25 108 GLU A C 1
ATOM 891 O O . GLU A 1 108 ? 21.286 -10.759 7.234 1.00 95.25 108 GLU A O 1
ATOM 896 N N . LEU A 1 109 ? 21.784 -8.700 7.954 1.00 97.44 109 LEU A N 1
ATOM 897 C CA . LEU A 1 109 ? 22.667 -9.122 9.051 1.00 97.44 109 LEU A CA 1
ATOM 898 C C . LEU A 1 109 ? 21.978 -10.040 10.071 1.00 97.44 109 LEU A C 1
ATOM 900 O O . LEU A 1 109 ? 22.597 -10.947 10.623 1.00 97.44 109 LEU A O 1
ATOM 904 N N . HIS A 1 110 ? 20.701 -9.787 10.365 1.00 95.75 110 HIS A N 1
ATOM 905 C CA . HIS A 1 110 ? 19.946 -10.548 11.361 1.00 95.75 110 HIS A CA 1
ATOM 906 C C . HIS A 1 110 ? 19.007 -11.592 10.748 1.00 95.75 110 HIS A C 1
ATOM 908 O O . HIS A 1 110 ? 18.213 -12.194 11.481 1.00 95.75 110 HIS A O 1
ATOM 914 N N . THR A 1 111 ? 19.070 -11.820 9.434 1.00 95.38 111 THR A N 1
ATOM 915 C CA . THR A 1 111 ? 18.261 -12.855 8.790 1.00 95.38 111 THR A CA 1
ATOM 916 C C . THR A 1 111 ? 18.739 -14.223 9.265 1.00 95.38 111 THR A C 1
ATOM 918 O O . THR A 1 111 ? 19.917 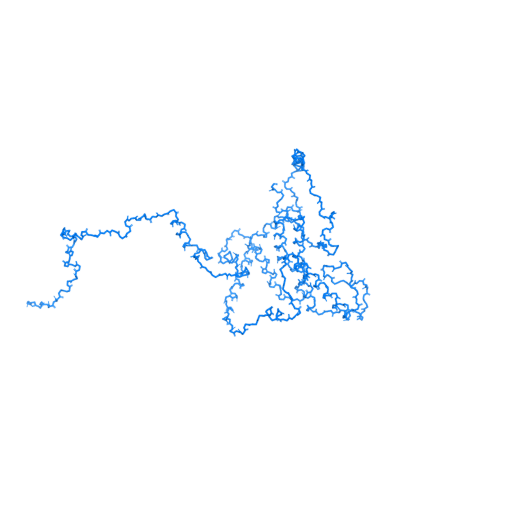-14.558 9.201 1.00 95.38 111 THR A O 1
ATOM 921 N N . ARG A 1 112 ? 17.808 -15.019 9.799 1.00 94.06 112 ARG A N 1
ATOM 922 C CA . ARG A 1 112 ? 18.054 -16.392 10.254 1.00 94.06 112 ARG A CA 1
ATOM 923 C C . ARG A 1 112 ? 17.227 -17.347 9.401 1.00 94.06 112 ARG A C 1
ATOM 925 O O . ARG A 1 112 ? 16.117 -16.966 9.020 1.00 94.06 112 ARG A O 1
ATOM 932 N N . PRO A 1 113 ? 17.712 -18.573 9.136 1.00 93.50 113 PRO A N 1
ATOM 933 C CA . PRO A 1 113 ? 16.908 -19.570 8.445 1.00 93.50 113 PRO A CA 1
ATOM 934 C C . PRO A 1 113 ? 15.599 -19.805 9.205 1.00 93.50 113 PRO A C 1
ATOM 936 O O . PRO A 1 113 ? 15.575 -19.854 10.442 1.00 93.50 113 PRO A O 1
ATOM 939 N N . GLU A 1 114 ? 14.498 -19.907 8.461 1.00 92.00 114 GLU A N 1
ATOM 940 C CA . GLU A 1 114 ? 13.178 -20.122 9.044 1.00 92.00 114 GLU A CA 1
ATOM 941 C C . GLU A 1 114 ? 13.148 -21.447 9.811 1.00 92.00 114 GLU A C 1
ATOM 943 O O . GLU A 1 114 ? 13.555 -22.496 9.309 1.00 92.00 114 GLU A O 1
ATOM 948 N N . LYS A 1 115 ? 12.642 -21.412 11.047 1.00 94.12 115 LYS A N 1
ATOM 949 C CA . LYS A 1 115 ? 12.454 -22.633 11.832 1.00 94.12 115 LYS A CA 1
ATOM 950 C C . LYS A 1 115 ? 11.319 -23.445 11.220 1.00 94.12 115 LYS A C 1
ATOM 952 O O . LYS A 1 115 ? 10.223 -22.916 11.026 1.00 94.12 115 LYS A O 1
ATOM 957 N N . ALA A 1 116 ? 11.560 -24.732 10.980 1.00 94.25 116 ALA A N 1
ATOM 958 C CA . ALA A 1 116 ? 10.513 -25.649 10.557 1.00 94.25 116 ALA A CA 1
ATOM 959 C C . ALA A 1 116 ? 9.391 -25.672 11.612 1.00 94.25 116 ALA A C 1
ATOM 961 O O . ALA A 1 116 ? 9.613 -26.013 12.773 1.00 94.25 116 ALA A O 1
ATOM 962 N N . MET A 1 117 ? 8.187 -25.267 11.210 1.00 93.62 117 MET A N 1
ATOM 963 C CA . MET A 1 117 ? 6.998 -25.214 12.061 1.00 93.62 117 MET A CA 1
ATOM 964 C C . MET A 1 117 ? 5.850 -25.979 11.406 1.00 93.62 117 MET A C 1
ATOM 966 O O . MET A 1 117 ? 5.731 -26.037 10.181 1.00 93.62 117 MET A O 1
ATOM 970 N N . LEU A 1 118 ? 4.957 -26.529 12.231 1.00 94.38 118 LEU A N 1
ATOM 971 C CA . LEU A 1 118 ? 3.721 -27.144 11.751 1.00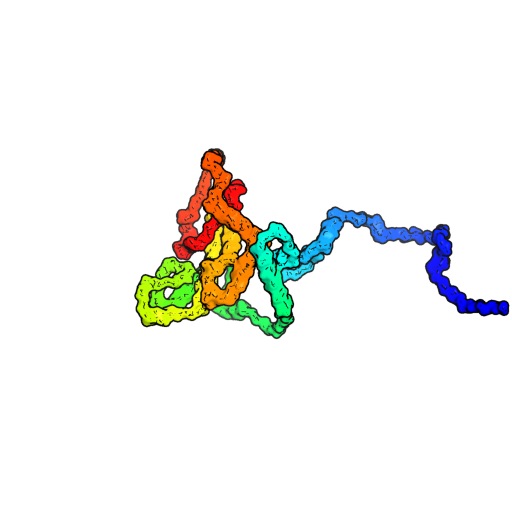 94.38 118 LEU A CA 1
ATOM 972 C C . LEU A 1 118 ? 2.828 -26.090 11.081 1.00 94.38 118 LEU A C 1
ATOM 974 O O . LEU A 1 118 ? 2.530 -25.043 11.662 1.00 94.38 118 LEU A O 1
ATOM 978 N N . LYS A 1 119 ? 2.361 -26.383 9.863 1.00 93.00 119 LYS A N 1
ATOM 979 C CA . LYS A 1 119 ? 1.500 -25.479 9.087 1.00 93.00 119 LYS A CA 1
ATOM 980 C C . LYS A 1 119 ? 0.091 -25.424 9.692 1.00 93.00 119 LYS A C 1
ATOM 982 O O . LYS A 1 119 ? -0.719 -26.322 9.470 1.00 93.00 119 LYS A O 1
ATOM 987 N N . LYS A 1 120 ? -0.222 -24.354 10.431 1.00 92.50 120 LYS A N 1
ATOM 988 C CA . LYS A 1 120 ? -1.563 -24.086 10.983 1.00 92.50 120 LYS A CA 1
ATOM 989 C C . LYS A 1 120 ? -2.318 -23.081 10.108 1.00 92.50 120 LYS A C 1
ATOM 991 O O . LYS A 1 120 ? -1.977 -21.905 10.073 1.00 92.50 120 LYS A O 1
ATOM 996 N N . ASN A 1 121 ? -3.368 -23.539 9.425 1.00 94.62 121 ASN A N 1
ATOM 997 C CA . ASN A 1 121 ? -4.197 -22.702 8.551 1.00 94.62 121 ASN A CA 1
ATOM 998 C C . ASN A 1 121 ? -5.490 -22.272 9.261 1.00 94.62 121 ASN A C 1
ATOM 1000 O O . ASN A 1 121 ? -6.501 -22.972 9.173 1.00 94.62 121 ASN A O 1
ATOM 1004 N N . LEU A 1 122 ? -5.467 -21.110 9.925 1.00 95.75 122 LEU A N 1
ATOM 1005 C CA . LEU A 1 122 ? -6.595 -20.587 10.713 1.00 95.75 122 LEU A CA 1
ATOM 1006 C C . LEU A 1 122 ? -7.905 -20.531 9.911 1.00 95.75 122 LEU A C 1
ATOM 1008 O O . LEU A 1 122 ? -8.922 -21.054 10.352 1.00 95.75 122 LEU A O 1
ATOM 1012 N N . PHE A 1 123 ? -7.892 -19.970 8.699 1.00 95.38 123 PHE A N 1
ATOM 1013 C CA . PHE A 1 123 ? -9.116 -19.855 7.896 1.00 95.38 123 PHE A CA 1
ATOM 1014 C C . PHE A 1 123 ? -9.680 -21.205 7.439 1.00 95.38 123 PHE A C 1
ATOM 1016 O O . PHE A 1 123 ? -10.894 -21.338 7.304 1.00 95.38 123 PHE A O 1
ATOM 1023 N N . ARG A 1 124 ? -8.833 -22.231 7.258 1.00 94.44 124 ARG A N 1
ATOM 1024 C CA . ARG A 1 124 ? -9.302 -23.590 6.943 1.00 94.44 124 ARG A CA 1
ATOM 1025 C C . ARG A 1 124 ? -10.024 -24.209 8.141 1.00 94.44 124 ARG A C 1
ATOM 1027 O O . ARG A 1 124 ? -11.038 -24.868 7.946 1.00 94.44 124 ARG A O 1
ATOM 1034 N N . GLN A 1 125 ? -9.529 -23.951 9.353 1.00 94.88 125 GLN A N 1
A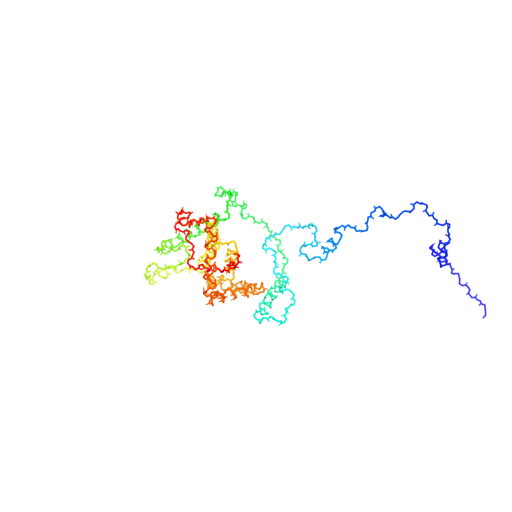TOM 1035 C CA . GLN A 1 125 ? -10.155 -24.396 10.602 1.00 94.88 125 GLN A CA 1
ATOM 1036 C C . GLN A 1 125 ? -11.467 -23.654 10.884 1.00 94.88 125 GLN A C 1
ATOM 1038 O O . GLN A 1 125 ? -12.457 -24.272 11.260 1.00 94.88 125 GLN A O 1
ATOM 1043 N N . LEU A 1 126 ? -11.517 -22.339 10.652 1.00 96.25 126 LEU A N 1
ATOM 1044 C CA . LEU A 1 126 ? -12.756 -21.575 10.822 1.00 96.25 126 LEU A CA 1
ATOM 1045 C C . LEU A 1 126 ? -13.828 -22.034 9.825 1.00 96.25 126 LEU A C 1
ATOM 1047 O O . LEU A 1 126 ? -14.956 -22.301 10.233 1.00 96.25 126 LEU A O 1
ATOM 1051 N N . LYS A 1 127 ? -13.458 -22.238 8.552 1.00 95.62 127 LYS A N 1
ATOM 1052 C CA . LYS A 1 127 ? -14.369 -22.722 7.502 1.00 95.62 127 LYS A CA 1
ATOM 1053 C C . LYS A 1 127 ? -14.938 -24.118 7.780 1.00 95.62 127 LYS A C 1
ATOM 1055 O O . LYS A 1 127 ? -16.031 -24.414 7.317 1.00 95.62 127 LYS A O 1
ATOM 1060 N N . SER A 1 128 ? -14.223 -24.983 8.506 1.00 95.88 128 SER A N 1
ATOM 1061 C CA . SER A 1 128 ? -14.762 -26.306 8.858 1.00 95.88 128 SER A CA 1
ATOM 1062 C C . SER A 1 128 ? -15.866 -26.253 9.915 1.00 95.88 128 SER A C 1
ATOM 1064 O O . SER A 1 128 ? -16.591 -27.229 10.084 1.00 95.88 128 SER A O 1
ATOM 1066 N N . THR A 1 129 ? -16.009 -25.141 10.641 1.00 97.44 129 THR A N 1
ATOM 1067 C CA . THR A 1 129 ? -17.081 -24.987 11.630 1.00 97.44 129 THR A CA 1
ATOM 1068 C C . THR A 1 129 ? -18.378 -24.514 10.973 1.00 97.44 129 THR A C 1
ATOM 1070 O O . THR A 1 129 ? -18.357 -23.761 10.005 1.00 97.44 129 THR A O 1
ATOM 1073 N N . LYS A 1 130 ? -19.528 -24.894 11.544 1.00 96.88 130 LYS A N 1
ATOM 1074 C CA . LYS A 1 130 ? -20.858 -24.497 11.036 1.00 96.88 130 LYS A CA 1
ATOM 1075 C C . LYS A 1 130 ? -21.139 -22.988 11.148 1.00 96.88 130 LYS A C 1
ATOM 1077 O O . LYS A 1 130 ? -22.051 -22.491 10.497 1.00 96.88 130 LYS A O 1
ATOM 1082 N N . LEU A 1 131 ? -20.369 -22.276 11.977 1.00 96.94 131 LEU A N 1
ATOM 1083 C CA . LEU A 1 131 ? -20.552 -20.852 12.277 1.00 96.94 131 LEU A CA 1
ATOM 1084 C C . LEU A 1 131 ? -20.069 -19.929 11.150 1.00 96.94 131 LEU A C 1
ATOM 1086 O O . LEU A 1 131 ? -20.509 -18.786 11.075 1.00 96.94 131 LEU A O 1
ATOM 1090 N N . PHE A 1 132 ? -19.163 -20.401 10.287 1.00 96.94 132 PHE A N 1
ATOM 1091 C CA . PHE A 1 132 ? -18.568 -19.586 9.231 1.00 96.94 132 PHE A CA 1
ATOM 1092 C C . PHE A 1 132 ? -19.009 -20.074 7.856 1.00 96.94 132 PHE A C 1
ATOM 1094 O O . PHE A 1 132 ? -18.846 -21.240 7.510 1.00 96.94 132 PHE A O 1
ATOM 1101 N N . GLN A 1 133 ? -19.514 -19.145 7.049 1.00 94.25 133 GLN A N 1
ATOM 1102 C CA . GLN A 1 133 ? -19.874 -19.374 5.652 1.00 94.25 133 GLN A CA 1
ATOM 1103 C C . GLN A 1 133 ? -18.938 -18.589 4.731 1.00 94.25 133 GLN A C 1
ATOM 1105 O O . GLN A 1 133 ? -18.387 -17.556 5.115 1.00 94.25 133 GLN A O 1
ATOM 1110 N N . MET A 1 134 ? -18.736 -19.090 3.510 1.00 94.88 134 MET A N 1
ATOM 1111 C CA . MET A 1 134 ? -17.873 -18.457 2.510 1.00 94.88 134 MET A CA 1
ATOM 1112 C C . MET A 1 134 ? -18.724 -17.810 1.418 1.00 94.88 134 MET A C 1
ATOM 1114 O O . MET A 1 134 ? -19.553 -18.474 0.806 1.00 94.88 134 MET A O 1
ATOM 1118 N N . MET A 1 135 ? -18.471 -16.533 1.141 1.00 94.25 135 MET A N 1
ATOM 1119 C CA . MET A 1 135 ? -19.156 -15.761 0.105 1.00 94.25 135 MET A CA 1
ATOM 1120 C C . MET A 1 135 ? -18.132 -14.982 -0.724 1.00 94.25 135 MET A C 1
ATOM 1122 O O . MET A 1 135 ? -17.063 -14.625 -0.225 1.00 94.25 135 MET A O 1
ATOM 1126 N N . ARG A 1 136 ? -18.451 -14.718 -1.995 1.00 95.50 136 ARG A N 1
ATOM 1127 C CA . ARG A 1 136 ? -17.694 -13.787 -2.840 1.00 95.50 136 ARG A CA 1
ATOM 1128 C C . ARG A 1 136 ? -18.305 -12.397 -2.705 1.00 95.50 136 ARG A C 1
ATOM 1130 O O . ARG A 1 136 ? -19.501 -12.236 -2.920 1.00 95.50 136 ARG A O 1
ATOM 1137 N N . LEU A 1 137 ? -17.488 -11.419 -2.334 1.00 93.69 137 LEU A N 1
ATOM 1138 C CA . LEU A 1 137 ? -17.909 -10.040 -2.113 1.00 93.69 137 LEU A CA 1
ATOM 1139 C C . LEU A 1 137 ? -16.900 -9.092 -2.760 1.00 93.69 137 LEU A C 1
ATOM 1141 O O . LEU A 1 137 ? -15.705 -9.386 -2.793 1.00 93.69 137 LEU A O 1
ATOM 1145 N N . ASP A 1 138 ? -17.390 -7.958 -3.252 1.00 93.38 138 ASP A N 1
ATOM 1146 C CA . ASP A 1 138 ? -16.542 -6.853 -3.693 1.00 93.38 138 ASP A CA 1
ATOM 1147 C C . ASP A 1 138 ? -15.692 -6.335 -2.517 1.00 93.38 138 ASP A C 1
ATOM 1149 O O . ASP A 1 138 ? -16.173 -6.251 -1.383 1.00 93.38 138 ASP A O 1
ATOM 1153 N N . TRP A 1 139 ? -14.439 -5.957 -2.781 1.00 92.94 139 TRP A N 1
ATOM 1154 C CA . TRP A 1 139 ? -13.517 -5.437 -1.767 1.00 92.94 139 TRP A CA 1
ATOM 1155 C C . TRP A 1 139 ? -14.120 -4.247 -1.019 1.00 92.94 139 TRP A C 1
ATOM 1157 O O . TRP A 1 139 ? 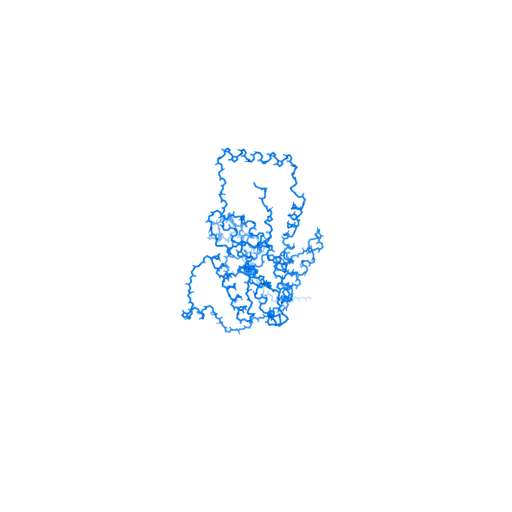-14.020 -4.163 0.203 1.00 92.94 139 TRP A O 1
ATOM 1167 N N . PHE A 1 140 ? -14.818 -3.366 -1.740 1.00 89.00 140 PHE A N 1
ATOM 1168 C CA . PHE A 1 140 ? -15.521 -2.234 -1.145 1.00 89.00 140 PHE A CA 1
ATOM 1169 C C . PHE A 1 140 ? -16.612 -2.678 -0.160 1.00 89.00 140 PHE A C 1
ATOM 1171 O O . PHE A 1 140 ? -16.687 -2.178 0.963 1.00 89.00 140 PHE A O 1
ATOM 1178 N N . GLY A 1 141 ? -17.432 -3.654 -0.564 1.00 88.81 141 GLY A N 1
ATOM 1179 C CA . GLY A 1 141 ? -18.481 -4.217 0.286 1.00 88.81 141 GLY A CA 1
ATOM 1180 C C . GLY A 1 141 ? -17.904 -4.888 1.533 1.00 88.81 141 GLY A C 1
ATOM 1181 O O . GLY A 1 141 ? -18.420 -4.694 2.633 1.00 88.81 141 GLY A O 1
ATOM 1182 N N . ALA A 1 142 ? -16.796 -5.619 1.381 1.00 93.44 142 ALA A N 1
ATOM 1183 C CA . ALA A 1 142 ? -16.081 -6.230 2.497 1.00 93.44 142 ALA A CA 1
ATOM 1184 C C . ALA A 1 142 ? -15.500 -5.171 3.450 1.00 93.44 142 ALA A C 1
ATOM 1186 O O . ALA A 1 142 ? -15.656 -5.287 4.665 1.00 93.44 142 ALA A O 1
ATOM 1187 N N . GLY A 1 143 ? -14.896 -4.106 2.916 1.00 91.75 143 GLY A N 1
ATOM 1188 C CA . GLY A 1 143 ? -14.348 -2.999 3.702 1.00 91.75 143 GLY A CA 1
ATOM 1189 C C . GLY A 1 143 ? -15.410 -2.290 4.544 1.00 91.75 143 GLY A C 1
ATOM 1190 O O . GLY A 1 143 ? -15.210 -2.064 5.739 1.00 91.75 143 GLY A O 1
ATOM 1191 N N . LEU A 1 144 ? -16.581 -2.018 3.961 1.00 90.19 144 LEU A N 1
ATOM 1192 C CA . LEU A 1 144 ? -17.697 -1.402 4.678 1.00 90.19 144 LEU A CA 1
ATOM 1193 C C . LEU A 1 144 ? -18.246 -2.311 5.793 1.00 90.19 144 LEU A C 1
ATOM 1195 O O . LEU A 1 144 ? -18.583 -1.831 6.879 1.00 90.19 144 LEU A O 1
ATOM 1199 N N . GLN A 1 145 ? -18.293 -3.627 5.558 1.00 92.19 145 GLN A N 1
ATOM 1200 C CA . GLN A 1 145 ? -18.681 -4.603 6.581 1.00 92.19 145 GLN A CA 1
ATOM 1201 C C . GLN A 1 145 ? -17.676 -4.657 7.734 1.00 92.19 145 GLN A C 1
ATOM 1203 O O . GLN A 1 145 ? -18.096 -4.612 8.889 1.00 92.19 145 GLN A O 1
ATOM 1208 N N . VAL A 1 146 ? -16.371 -4.687 7.443 1.00 92.69 146 VAL A N 1
ATOM 1209 C CA . VAL A 1 146 ? -15.315 -4.659 8.468 1.00 92.69 146 VAL A CA 1
ATOM 1210 C C . VAL A 1 146 ? -15.406 -3.383 9.304 1.00 92.69 146 VAL A C 1
ATOM 1212 O O . VAL A 1 146 ? -15.369 -3.458 10.532 1.00 92.69 14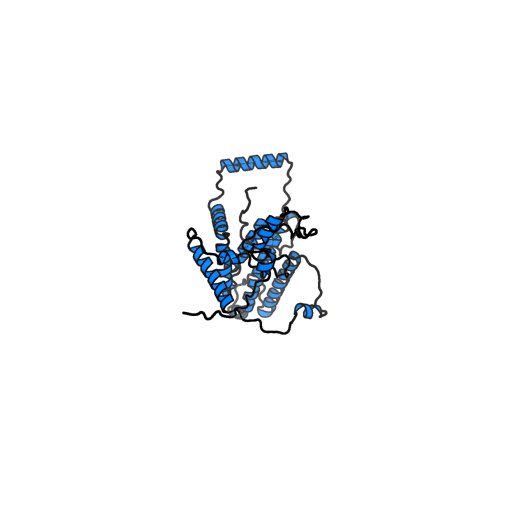6 VAL A O 1
ATOM 1215 N N . ARG A 1 147 ? -15.615 -2.221 8.669 1.00 88.50 147 ARG A N 1
ATOM 1216 C CA . ARG A 1 147 ? -15.831 -0.944 9.369 1.00 88.50 147 ARG A CA 1
ATOM 1217 C C . ARG A 1 147 ? -17.043 -1.019 10.303 1.00 88.50 147 ARG A C 1
ATOM 1219 O O . ARG A 1 147 ? -16.917 -0.723 11.488 1.00 88.50 147 ARG A O 1
ATOM 1226 N N . ARG A 1 148 ? -18.203 -1.455 9.796 1.00 88.69 148 ARG A N 1
ATOM 1227 C CA . ARG A 1 148 ? -19.446 -1.566 10.582 1.00 88.69 148 ARG A CA 1
ATOM 1228 C C . ARG A 1 148 ? -19.297 -2.528 11.762 1.00 88.69 148 ARG A C 1
ATOM 1230 O O . ARG A 1 148 ? -19.707 -2.205 12.873 1.00 88.69 148 ARG A O 1
ATOM 1237 N N . GLN A 1 149 ? -18.703 -3.698 11.534 1.00 91.25 149 GLN A N 1
ATOM 1238 C CA . GLN A 1 149 ? -18.446 -4.684 12.584 1.00 91.25 149 GLN A CA 1
ATOM 1239 C C . GLN A 1 149 ? -17.466 -4.142 13.631 1.00 91.25 149 GLN A C 1
ATOM 1241 O O . GLN A 1 149 ? -17.717 -4.298 14.824 1.00 91.25 149 GLN A O 1
ATOM 1246 N N . GLY A 1 150 ? -16.412 -3.441 13.206 1.00 90.25 150 GLY A N 1
ATOM 1247 C CA . GLY A 1 150 ? -15.460 -2.779 14.098 1.00 90.25 150 GLY A CA 1
ATOM 1248 C C . GLY A 1 150 ? -16.127 -1.751 15.015 1.00 90.25 150 GLY A C 1
ATOM 1249 O O . GLY A 1 150 ? -15.967 -1.831 16.233 1.00 90.25 150 GLY A O 1
ATOM 1250 N N . CYS A 1 151 ? -16.939 -0.845 14.457 1.00 85.00 151 CYS A N 1
ATOM 1251 C CA . CYS A 1 151 ? -17.712 0.121 15.245 1.00 85.00 151 CYS A CA 1
ATOM 1252 C C . CYS A 1 151 ? -18.642 -0.582 16.246 1.00 85.00 151 CYS A C 1
ATOM 1254 O O . CYS A 1 151 ? -18.694 -0.204 17.413 1.00 85.00 151 CYS A O 1
ATOM 1256 N N . ASN A 1 152 ? -19.338 -1.643 15.823 1.00 87.62 152 ASN A N 1
ATOM 1257 C CA . ASN A 1 152 ? -20.237 -2.393 16.701 1.00 87.62 152 ASN A CA 1
ATOM 1258 C C . ASN A 1 152 ? -19.497 -3.055 17.870 1.00 87.62 152 ASN A C 1
ATOM 1260 O O . ASN A 1 152 ? -19.965 -2.976 19.002 1.00 87.62 152 ASN A O 1
ATOM 1264 N N . VAL A 1 153 ? -18.342 -3.680 17.622 1.00 88.38 153 VAL A N 1
ATOM 1265 C CA . VAL A 1 153 ? -17.532 -4.318 18.673 1.00 88.38 153 VAL A CA 1
ATOM 1266 C C . VAL A 1 153 ? -17.039 -3.283 19.684 1.00 88.38 153 VAL A C 1
ATOM 1268 O O . VAL A 1 153 ? -17.134 -3.518 20.889 1.00 88.38 153 VAL A O 1
ATOM 1271 N N . VAL A 1 154 ? -16.574 -2.121 19.218 1.00 84.81 154 VAL A N 1
ATOM 1272 C CA . VAL A 1 154 ? -16.138 -1.029 20.101 1.00 84.81 154 VAL A CA 1
ATOM 1273 C C . VAL A 1 154 ? -17.308 -0.471 20.913 1.00 84.81 154 VAL A C 1
ATOM 1275 O O . VAL A 1 154 ? -17.191 -0.327 22.130 1.00 84.81 154 VAL A O 1
ATOM 1278 N N . ASN A 1 155 ? -18.467 -0.257 20.288 1.00 81.62 155 ASN A N 1
ATOM 1279 C CA . ASN A 1 155 ? -19.672 0.211 20.976 1.00 81.62 155 ASN A CA 1
ATOM 1280 C C . ASN A 1 155 ? -20.143 -0.781 22.049 1.00 81.62 155 ASN A C 1
ATOM 1282 O O . ASN A 1 155 ? -20.469 -0.376 23.164 1.00 81.62 155 ASN A O 1
ATOM 1286 N N . LEU A 1 156 ? -20.160 -2.081 21.736 1.00 85.44 156 LEU A N 1
ATOM 1287 C CA . LEU A 1 156 ? -20.528 -3.131 22.689 1.00 85.44 156 LEU A CA 1
ATOM 1288 C C . LEU A 1 156 ? -19.542 -3.203 23.860 1.00 85.44 156 LEU A C 1
ATOM 1290 O O . LEU A 1 156 ? -19.967 -3.367 25.003 1.00 85.44 156 LEU A O 1
ATOM 1294 N N . PHE A 1 157 ? -18.243 -3.038 23.598 1.00 84.19 157 PHE A N 1
ATOM 1295 C CA . PHE A 1 157 ? -17.219 -3.017 24.640 1.00 84.19 157 PHE A CA 1
ATOM 1296 C C . PHE A 1 157 ? -17.408 -1.844 25.609 1.00 84.19 157 PHE A C 1
ATOM 1298 O O . PHE A 1 157 ? -17.365 -2.034 26.824 1.00 84.19 157 PHE A O 1
ATOM 1305 N N . ILE A 1 158 ? -17.651 -0.641 25.084 1.00 78.69 158 ILE A N 1
ATOM 1306 C CA . ILE A 1 158 ? -17.837 0.566 25.902 1.00 78.69 158 ILE A CA 1
ATOM 1307 C C . ILE A 1 158 ? -19.114 0.459 26.729 1.00 78.69 158 ILE A C 1
ATOM 1309 O O . ILE A 1 158 ? -19.070 0.679 27.935 1.00 78.69 158 ILE A O 1
ATOM 1313 N N . ARG A 1 159 ? -20.230 0.042 26.120 1.00 77.56 159 ARG A N 1
ATOM 1314 C CA . ARG A 1 159 ? -21.497 -0.148 26.844 1.00 77.56 159 ARG A CA 1
ATOM 1315 C C . ARG A 1 159 ? -21.361 -1.159 27.978 1.00 77.56 159 ARG A C 1
ATOM 1317 O O . ARG A 1 159 ? -21.866 -0.918 29.067 1.00 77.56 159 ARG A O 1
ATOM 1324 N N . ARG A 1 160 ? -20.650 -2.266 27.738 1.00 78.06 160 ARG A N 1
ATOM 1325 C CA . ARG A 1 160 ? -20.454 -3.328 28.733 1.00 78.06 160 ARG A CA 1
ATOM 1326 C C . ARG A 1 160 ? -19.571 -2.898 29.905 1.00 78.06 160 ARG A C 1
ATOM 1328 O O . ARG A 1 160 ? -19.826 -3.321 31.025 1.00 78.06 160 ARG A O 1
ATOM 1335 N N . ASN A 1 161 ? -18.522 -2.118 29.649 1.00 70.25 161 ASN A N 1
ATOM 1336 C CA . ASN A 1 161 ? -17.502 -1.830 30.661 1.00 70.25 161 ASN A CA 1
ATOM 1337 C C . ASN A 1 161 ? -17.651 -0.453 31.317 1.00 70.25 161 ASN A C 1
ATOM 1339 O O . ASN A 1 161 ? -17.211 -0.265 32.451 1.00 70.25 161 ASN A O 1
ATOM 1343 N N . VAL A 1 162 ? -18.233 0.515 30.611 1.00 64.44 162 VAL A N 1
ATOM 1344 C CA . VAL A 1 162 ? -18.105 1.932 30.958 1.00 64.44 162 VAL A CA 1
ATOM 1345 C C . VAL A 1 162 ? -19.453 2.611 31.231 1.00 64.44 162 VAL A C 1
ATOM 1347 O O . VAL A 1 162 ? -19.439 3.691 31.801 1.00 64.44 162 VAL A O 1
ATOM 1350 N N . GLU A 1 163 ? -20.611 1.999 30.929 1.00 55.00 163 GLU A N 1
ATOM 1351 C CA . GLU A 1 163 ? -21.952 2.616 31.126 1.00 55.00 163 GLU A CA 1
ATOM 1352 C C . GLU A 1 163 ? -22.081 4.038 30.527 1.00 55.00 163 GLU A C 1
ATOM 1354 O O . GLU A 1 163 ? -23.002 4.781 30.846 1.00 55.00 163 GLU A O 1
ATOM 1359 N N . LEU A 1 164 ? -21.167 4.425 29.632 1.00 57.16 164 LEU A N 1
ATOM 1360 C CA . LEU A 1 164 ? -21.224 5.678 28.893 1.00 57.16 164 LEU A CA 1
ATOM 1361 C C . LEU A 1 164 ? -21.816 5.401 27.514 1.00 57.16 164 LEU A C 1
ATOM 1363 O O . LEU A 1 164 ? -21.413 4.469 26.810 1.00 57.16 164 LEU A O 1
ATOM 1367 N N . GLU A 1 165 ? -22.759 6.241 27.111 1.00 50.88 165 GLU A N 1
ATOM 1368 C CA . GLU A 1 165 ? -23.234 6.289 25.737 1.00 50.88 165 GLU A CA 1
ATOM 1369 C C . GLU A 1 165 ? -22.205 7.041 24.890 1.00 50.88 165 GLU A C 1
ATOM 1371 O O . GLU A 1 165 ? -21.842 8.177 25.189 1.00 50.88 165 GLU A O 1
ATOM 1376 N N . LEU A 1 166 ? -21.715 6.402 23.828 1.00 50.06 166 LEU A N 1
ATOM 1377 C CA . LEU A 1 166 ? -21.073 7.125 22.735 1.00 50.06 166 LEU A CA 1
ATOM 1378 C C . LEU A 1 166 ? -22.124 7.976 22.024 1.00 50.06 166 LEU A C 1
ATOM 1380 O O . LEU A 1 166 ? -23.239 7.505 21.787 1.00 50.06 166 LEU A O 1
ATOM 1384 N N . SER A 1 167 ? -21.749 9.190 21.619 1.00 45.62 167 SER A N 1
ATOM 1385 C CA . SER A 1 167 ? -22.578 9.976 20.709 1.00 45.62 167 SER A CA 1
ATOM 1386 C C . SER A 1 167 ? -22.824 9.177 19.416 1.00 45.62 167 SER A C 1
ATOM 1388 O O . SER A 1 167 ? -21.868 8.633 18.852 1.00 45.62 167 SER A O 1
ATOM 1390 N N . PRO A 1 168 ? -24.064 9.128 18.887 1.00 47.59 168 PRO A N 1
ATOM 1391 C CA . PRO A 1 168 ? -24.370 8.525 17.585 1.00 47.59 168 PRO A CA 1
ATOM 1392 C C . PRO A 1 168 ? -23.569 9.109 16.404 1.00 47.59 168 PRO A C 1
ATOM 1394 O O . PRO A 1 168 ? -23.588 8.540 15.313 1.00 47.59 168 PRO A O 1
ATOM 1397 N N . SER A 1 169 ? -22.885 10.242 16.609 1.00 42.25 169 SER A N 1
ATOM 1398 C CA . SER A 1 169 ? -22.178 11.008 15.579 1.00 42.25 169 SER A CA 1
ATOM 1399 C C . SER A 1 169 ? -20.730 10.564 15.309 1.00 42.25 169 SER A C 1
ATOM 1401 O O . SER A 1 169 ? -20.154 11.000 14.314 1.00 42.25 169 SER A O 1
ATOM 1403 N N . ASP A 1 170 ? -20.121 9.693 16.123 1.00 55.28 170 ASP A N 1
ATOM 1404 C CA . ASP A 1 170 ? -18.670 9.440 16.051 1.00 55.28 170 ASP A CA 1
ATOM 1405 C C . ASP A 1 170 ? -18.299 8.139 15.312 1.00 55.28 170 ASP A C 1
ATOM 1407 O O . ASP A 1 170 ? -17.543 7.294 15.794 1.00 55.28 170 ASP A O 1
ATOM 1411 N N . TYR A 1 171 ? -18.754 7.995 14.061 1.00 60.78 171 TYR A N 1
ATOM 1412 C CA . TYR A 1 171 ? -18.305 6.915 13.162 1.00 60.78 171 TYR A CA 1
ATOM 1413 C C . TYR A 1 171 ? -16.814 7.001 12.776 1.00 60.78 171 TYR A C 1
ATOM 1415 O O . TYR A 1 171 ? -16.318 6.116 12.078 1.00 60.78 171 TYR A O 1
ATOM 1423 N N . ASN A 1 172 ? -16.102 8.038 13.234 1.00 62.31 172 ASN A N 1
ATOM 1424 C CA . ASN A 1 172 ? -14.664 8.270 13.051 1.00 62.31 172 ASN A CA 1
ATOM 1425 C C . ASN A 1 172 ? -13.791 7.605 14.130 1.00 62.31 172 ASN A C 1
ATOM 1427 O O . ASN A 1 172 ? -12.584 7.830 14.147 1.00 62.31 172 ASN A O 1
ATOM 1431 N N . MET A 1 173 ? -14.381 6.777 15.004 1.00 67.94 173 MET A N 1
ATOM 1432 C CA . MET A 1 173 ? -13.685 6.040 16.075 1.00 67.94 173 MET A CA 1
ATOM 1433 C C . MET A 1 173 ? -13.005 6.939 17.121 1.00 67.94 173 MET A C 1
ATOM 1435 O O . MET A 1 173 ? -12.148 6.477 17.873 1.00 67.94 173 MET A O 1
ATOM 1439 N N . ASN A 1 174 ? -13.408 8.209 17.205 1.00 68.50 174 ASN A N 1
ATOM 1440 C CA . ASN A 1 174 ? -12.940 9.122 18.239 1.00 68.50 174 ASN A CA 1
ATOM 1441 C C . ASN A 1 174 ? -13.737 8.886 19.525 1.00 68.50 174 ASN A C 1
ATOM 1443 O O . ASN A 1 174 ? -14.961 8.960 19.531 1.00 68.50 174 ASN A O 1
ATOM 1447 N N . LEU A 1 175 ? -13.036 8.624 20.626 1.00 70.38 175 LEU A N 1
ATOM 1448 C CA . LEU A 1 175 ? -13.645 8.455 21.943 1.00 70.38 175 LEU A CA 1
ATOM 1449 C C . LEU A 1 175 ? -13.741 9.826 22.613 1.00 70.38 175 LEU A C 1
ATOM 1451 O O . LEU A 1 175 ? -12.740 10.334 23.117 1.00 70.38 175 LEU A O 1
ATOM 1455 N N . LYS A 1 176 ? -14.928 10.432 22.616 1.00 70.31 176 LYS A N 1
ATOM 1456 C CA . LYS A 1 176 ? -15.189 11.681 23.342 1.00 70.31 176 LYS A CA 1
ATOM 1457 C C . LYS A 1 176 ? -16.248 11.453 24.423 1.00 70.31 176 LYS A C 1
ATOM 1459 O O . LYS A 1 176 ? -17.249 10.791 24.149 1.00 70.31 176 LYS A O 1
ATOM 1464 N N . PRO A 1 177 ? -16.053 11.972 25.648 1.00 64.62 177 PRO A N 1
ATOM 1465 C CA . PRO A 1 177 ? -17.095 11.924 26.662 1.00 64.62 177 PRO A CA 1
ATOM 1466 C C . PRO A 1 177 ? -18.258 12.832 26.243 1.00 64.62 177 PRO A C 1
ATOM 1468 O O . PRO A 1 177 ? -18.050 13.994 25.906 1.00 64.62 177 PRO A O 1
ATOM 1471 N N . VAL A 1 178 ? -19.483 12.301 26.261 1.00 68.69 178 VAL A N 1
ATOM 1472 C CA . VAL A 1 178 ? -20.701 13.058 25.902 1.00 68.69 178 VAL A CA 1
ATOM 1473 C C . VAL A 1 178 ? -21.088 14.055 26.996 1.00 68.69 178 VAL A C 1
ATOM 1475 O O . VAL A 1 178 ? -21.662 15.104 26.719 1.00 68.69 178 VAL A O 1
ATOM 1478 N N . LYS A 1 179 ? -20.767 13.732 28.249 1.00 74.81 179 LYS A N 1
ATOM 1479 C CA . LYS A 1 179 ? -21.036 14.557 29.430 1.00 74.81 179 LYS A CA 1
ATOM 1480 C C . LYS A 1 179 ? -19.764 14.694 30.252 1.00 74.81 179 LYS A C 1
ATOM 1482 O O . LYS A 1 179 ? -18.857 13.872 30.131 1.00 74.81 179 LYS A O 1
ATOM 1487 N N . THR A 1 180 ? -19.701 15.719 31.096 1.00 76.38 180 THR A N 1
ATOM 1488 C CA . THR A 1 180 ? -18.630 15.857 32.084 1.00 76.38 180 THR A CA 1
ATOM 1489 C C . THR A 1 180 ? -18.663 14.661 33.030 1.00 76.38 180 THR A C 1
ATOM 1491 O O . THR A 1 180 ? -19.631 14.438 33.750 1.00 76.38 180 THR A O 1
ATOM 1494 N N . VAL A 1 181 ? -17.603 13.861 32.971 1.00 74.56 181 VAL A N 1
ATOM 1495 C CA . VAL A 1 181 ? -17.497 12.579 33.665 1.00 74.56 181 VAL A CA 1
ATOM 1496 C C . VAL A 1 181 ? -16.973 12.815 35.080 1.00 74.56 181 VAL A C 1
ATOM 1498 O O . VAL A 1 181 ? -15.993 13.538 35.270 1.00 74.56 181 VAL A O 1
ATOM 1501 N N . THR A 1 182 ? -17.598 12.201 36.085 1.00 83.00 182 THR A N 1
ATOM 1502 C CA . THR A 1 182 ? -17.118 12.283 37.474 1.00 83.00 182 THR A CA 1
ATOM 1503 C C . THR A 1 182 ? -15.755 11.601 37.632 1.00 83.00 182 THR A C 1
ATOM 1505 O O . THR A 1 182 ? -15.360 10.749 36.836 1.00 83.00 182 THR A O 1
ATOM 1508 N N . THR A 1 183 ? -15.016 11.900 38.703 1.00 84.56 183 THR A N 1
ATOM 1509 C CA . THR A 1 183 ? -13.709 11.258 38.957 1.00 84.56 183 THR A CA 1
ATOM 1510 C C . THR A 1 183 ? -13.805 9.732 39.088 1.00 84.56 183 THR A C 1
ATOM 1512 O O . THR A 1 183 ? -12.874 9.020 38.703 1.00 84.56 183 THR A O 1
ATOM 1515 N N . LYS A 1 184 ? -14.935 9.212 39.591 1.00 83.31 184 LYS A N 1
ATOM 1516 C CA . LYS A 1 184 ? -15.219 7.772 39.693 1.00 83.31 184 LYS A CA 1
ATOM 1517 C C . LYS A 1 184 ? -15.419 7.150 38.315 1.00 83.31 184 LYS A C 1
ATOM 1519 O O . LYS A 1 184 ? -14.800 6.133 38.002 1.00 83.31 184 LYS A O 1
ATOM 1524 N N . GLU A 1 185 ? -16.243 7.778 37.488 1.00 77.81 185 GLU A N 1
ATOM 1525 C CA . GLU A 1 185 ? -16.498 7.319 36.126 1.00 77.81 185 GLU A CA 1
ATOM 1526 C C . GLU A 1 185 ? -15.241 7.436 35.255 1.00 77.81 185 GLU A C 1
ATOM 1528 O O . GLU A 1 185 ? -14.949 6.507 34.518 1.00 77.81 185 GLU A O 1
ATOM 1533 N N . HIS A 1 186 ? -14.423 8.483 35.414 1.00 79.81 186 HIS A N 1
ATOM 1534 C CA . HIS A 1 186 ? -13.162 8.644 34.681 1.00 79.81 186 HIS A CA 1
ATOM 1535 C C . HIS A 1 186 ? -12.160 7.525 35.006 1.00 79.81 186 HIS A C 1
ATOM 1537 O O . HIS A 1 186 ? -11.463 7.007 34.132 1.00 79.81 186 HIS A O 1
ATOM 1543 N N . LYS A 1 187 ? -12.093 7.107 36.279 1.00 83.12 187 LYS A N 1
ATOM 1544 C CA . LYS A 1 187 ? -11.277 5.952 36.683 1.00 83.12 187 LYS A CA 1
ATOM 1545 C C . LYS A 1 187 ? -11.822 4.642 36.101 1.00 83.12 187 LYS A C 1
ATOM 1547 O O . LYS A 1 187 ? -11.021 3.810 35.687 1.00 83.12 187 LYS A O 1
ATOM 1552 N N . LYS A 1 188 ? -13.150 4.476 36.035 1.00 79.25 188 LYS A N 1
ATOM 1553 C CA . LYS A 1 188 ? -13.824 3.294 35.460 1.00 79.25 188 LYS A CA 1
ATOM 1554 C C . LYS A 1 188 ? -13.709 3.238 33.929 1.00 79.25 188 LYS A C 1
ATOM 1556 O O . LYS A 1 188 ? -13.558 2.158 33.370 1.00 79.25 188 LYS A O 1
ATOM 1561 N N . SER A 1 189 ? -13.730 4.385 33.250 1.00 76.31 189 SER A N 1
ATOM 1562 C CA . SER A 1 189 ? -13.675 4.500 31.788 1.00 76.31 189 SER A CA 1
ATOM 1563 C C . SER A 1 189 ? -12.268 4.363 31.207 1.00 76.31 189 SER A C 1
ATOM 1565 O O . SER A 1 189 ? -12.111 4.269 29.986 1.00 76.31 189 SER A O 1
ATOM 1567 N N . ARG A 1 190 ? -11.229 4.374 32.054 1.00 80.25 190 ARG A N 1
ATOM 1568 C CA . ARG A 1 190 ? -9.830 4.307 31.627 1.00 80.25 190 ARG A CA 1
ATOM 1569 C C . ARG A 1 190 ? -9.538 2.963 30.962 1.00 80.25 190 ARG A C 1
ATOM 1571 O O . ARG A 1 190 ? -9.330 1.947 31.619 1.00 80.25 190 ARG A O 1
ATOM 1578 N N . SER A 1 191 ? -9.482 2.987 29.639 1.00 82.56 191 SER A N 1
ATOM 1579 C CA . SER A 1 191 ? -9.164 1.817 28.830 1.00 82.56 191 SER A CA 1
ATOM 1580 C C . SER A 1 191 ? -7.650 1.652 28.660 1.00 82.56 191 SER A C 1
ATOM 1582 O O . SER A 1 191 ? -6.883 2.612 28.713 1.00 82.56 191 SER A O 1
ATOM 1584 N N . GLY A 1 192 ? -7.201 0.408 28.488 1.00 87.12 192 GLY A N 1
ATOM 1585 C CA . GLY A 1 192 ? -5.784 0.095 28.289 1.00 87.12 192 GLY A CA 1
ATOM 1586 C C . GLY A 1 192 ? -5.296 0.360 26.860 1.00 87.12 192 GLY A C 1
ATOM 1587 O O . GLY A 1 192 ? -6.084 0.493 25.922 1.00 87.12 192 GLY A O 1
ATOM 1588 N N . ASN A 1 193 ? -3.974 0.335 26.668 1.00 91.06 193 ASN A N 1
ATOM 1589 C CA . ASN A 1 193 ? -3.336 0.592 25.368 1.00 91.06 193 ASN A CA 1
ATOM 1590 C C . ASN A 1 193 ? -3.818 -0.343 24.247 1.00 91.06 193 ASN A C 1
ATOM 1592 O O . ASN A 1 193 ? -3.857 0.068 23.093 1.00 91.06 193 ASN A O 1
ATOM 1596 N N . ALA A 1 194 ? -4.185 -1.590 24.562 1.00 91.06 194 ALA A N 1
ATOM 1597 C CA . ALA A 1 194 ? -4.670 -2.549 23.568 1.00 91.06 194 ALA A CA 1
ATOM 1598 C C . ALA A 1 194 ? -5.995 -2.111 22.926 1.00 91.06 194 ALA A C 1
ATOM 1600 O O . ALA A 1 194 ? -6.156 -2.230 21.713 1.00 91.06 194 ALA A O 1
ATOM 1601 N N . PHE A 1 195 ? -6.915 -1.576 23.731 1.00 89.06 195 PHE A N 1
ATOM 1602 C CA . PHE A 1 195 ? -8.195 -1.068 23.247 1.00 89.06 195 PHE A CA 1
ATOM 1603 C C . PHE A 1 195 ? -7.980 0.133 22.326 1.00 89.06 195 PHE A C 1
ATOM 1605 O O . PHE A 1 195 ? -8.419 0.117 21.180 1.00 89.06 195 PHE A O 1
ATOM 1612 N N . HIS A 1 196 ? -7.215 1.122 22.789 1.00 88.50 196 HIS A N 1
ATOM 1613 C CA . HIS A 1 196 ? -6.928 2.312 21.998 1.00 88.50 196 HIS A CA 1
ATOM 1614 C C . HIS A 1 196 ? -6.160 1.998 20.708 1.00 88.50 196 HIS A C 1
ATOM 1616 O O . HIS A 1 196 ? -6.523 2.489 19.644 1.00 88.50 196 HIS A O 1
ATOM 1622 N N . LEU A 1 197 ? -5.162 1.109 20.759 1.00 92.12 197 LEU A N 1
ATOM 1623 C CA . LEU A 1 197 ? -4.455 0.664 19.558 1.00 92.12 197 LEU A CA 1
ATOM 1624 C C . LEU A 1 197 ? -5.405 -0.006 18.551 1.00 92.12 197 LEU A C 1
ATOM 1626 O O . LEU A 1 197 ? -5.255 0.204 17.352 1.00 92.12 197 LEU A O 1
ATOM 1630 N N . CYS A 1 198 ? -6.381 -0.791 19.019 1.00 91.44 198 CYS A N 1
ATOM 1631 C CA . CYS A 1 198 ? -7.396 -1.400 18.159 1.00 91.44 198 CYS A CA 1
ATOM 1632 C C . CYS A 1 198 ? -8.287 -0.339 17.492 1.00 91.44 198 CYS A C 1
ATOM 1634 O O . CYS A 1 198 ? -8.501 -0.397 16.280 1.00 91.44 198 CYS A O 1
ATOM 1636 N N . CYS A 1 199 ? -8.742 0.666 18.250 1.00 88.88 199 CYS A N 1
ATOM 1637 C CA . CYS A 1 199 ? -9.512 1.789 17.710 1.00 88.88 199 CYS A CA 1
ATOM 1638 C C . CYS A 1 199 ? -8.739 2.534 16.615 1.00 88.88 199 CYS A C 1
ATOM 1640 O O . CYS A 1 199 ? -9.299 2.792 15.552 1.00 88.88 199 CYS A O 1
ATOM 1642 N N . GLU A 1 200 ? -7.446 2.796 16.817 1.00 90.81 200 GLU A N 1
ATOM 1643 C CA . GLU A 1 200 ? -6.644 3.498 15.810 1.00 90.81 200 GLU A CA 1
ATOM 1644 C C . GLU A 1 200 ? -6.338 2.650 14.562 1.00 90.81 200 GLU A C 1
ATOM 1646 O O . GLU A 1 200 ? -6.256 3.182 13.454 1.00 90.81 200 GLU A O 1
ATOM 1651 N N . ILE A 1 201 ? -6.249 1.320 14.688 1.00 92.50 201 ILE A N 1
ATOM 1652 C CA . ILE A 1 201 ? -6.173 0.414 13.524 1.00 92.50 201 ILE A CA 1
ATOM 1653 C C . ILE A 1 201 ? -7.487 0.443 12.728 1.00 92.50 201 ILE A C 1
ATOM 1655 O O . ILE A 1 201 ? -7.475 0.478 11.492 1.00 92.50 201 ILE A O 1
ATOM 1659 N N . LEU A 1 202 ? -8.630 0.448 13.420 1.00 90.50 202 LEU A N 1
ATOM 1660 C CA . LEU A 1 202 ? -9.941 0.586 12.783 1.00 90.50 202 LEU A CA 1
ATOM 1661 C C . LEU A 1 202 ? -10.095 1.955 12.113 1.00 90.50 202 LEU A C 1
ATOM 1663 O O . LEU A 1 202 ? -10.642 2.028 11.014 1.00 90.50 202 LEU A O 1
ATOM 1667 N N . ARG A 1 203 ? -9.552 3.018 12.716 1.00 89.25 203 ARG A N 1
ATOM 1668 C CA . ARG A 1 203 ? -9.503 4.358 12.122 1.00 89.25 203 ARG A CA 1
ATOM 1669 C C . ARG A 1 203 ? -8.678 4.383 10.836 1.00 89.25 203 ARG A C 1
ATOM 1671 O O . ARG A 1 203 ? -9.165 4.892 9.833 1.00 89.25 203 ARG A O 1
ATOM 1678 N N . LEU A 1 204 ? -7.488 3.774 10.819 1.00 90.94 204 LEU A N 1
ATOM 1679 C CA . LEU A 1 204 ? -6.687 3.635 9.594 1.00 90.94 204 LEU A CA 1
ATOM 1680 C C . LEU A 1 204 ? -7.457 2.893 8.491 1.00 90.94 204 LEU A C 1
ATOM 1682 O O . LEU A 1 204 ? -7.471 3.317 7.339 1.00 90.94 204 LEU A O 1
ATOM 1686 N N . THR A 1 205 ? -8.127 1.797 8.858 1.00 91.75 205 THR A N 1
ATOM 1687 C CA . THR A 1 205 ? -8.945 1.008 7.924 1.00 91.75 205 THR A CA 1
ATOM 1688 C C . THR A 1 205 ? -10.098 1.841 7.369 1.00 91.75 205 THR A C 1
ATOM 1690 O O . THR A 1 205 ? -10.374 1.790 6.173 1.00 91.75 205 THR A O 1
ATOM 1693 N N . LYS A 1 206 ? -10.748 2.645 8.219 1.00 88.44 206 LYS A N 1
ATOM 1694 C CA . LYS A 1 206 ? -11.813 3.560 7.809 1.00 88.44 206 LYS A CA 1
ATOM 1695 C C . LYS A 1 206 ? -11.314 4.605 6.811 1.00 88.44 206 LYS A C 1
ATOM 1697 O O . LYS A 1 206 ? -11.962 4.751 5.787 1.00 88.44 206 LYS A O 1
ATOM 1702 N N . LEU A 1 207 ? -10.167 5.247 7.047 1.00 89.88 207 LEU A N 1
ATOM 1703 C CA . LEU A 1 207 ? -9.603 6.233 6.110 1.00 89.88 207 LEU A CA 1
ATOM 1704 C C . LEU A 1 207 ? -9.395 5.641 4.704 1.00 89.88 207 LEU A C 1
ATOM 1706 O O . LEU A 1 207 ? -9.743 6.268 3.709 1.00 89.88 207 LEU A O 1
ATOM 1710 N N . LEU A 1 208 ? -8.891 4.405 4.614 1.00 91.00 208 LEU A N 1
ATOM 1711 C CA . LEU A 1 208 ? -8.697 3.718 3.329 1.00 91.00 208 LEU A CA 1
ATOM 1712 C C . LEU A 1 208 ? -10.021 3.342 2.647 1.00 91.00 208 LEU A C 1
ATOM 1714 O O . LEU A 1 208 ? -10.140 3.429 1.425 1.00 91.00 208 LEU A O 1
ATOM 1718 N N . VAL A 1 209 ? -11.011 2.894 3.423 1.00 90.88 209 VAL A N 1
ATOM 1719 C CA . VAL A 1 209 ? -12.337 2.555 2.889 1.00 90.88 209 VAL A CA 1
ATOM 1720 C C . VAL A 1 209 ? -13.056 3.816 2.419 1.00 90.88 209 VAL A C 1
ATOM 1722 O O . VAL A 1 209 ? -13.611 3.796 1.327 1.00 90.88 209 VAL A O 1
ATOM 1725 N N . ASP A 1 210 ? -13.007 4.906 3.184 1.00 87.12 210 ASP A N 1
ATOM 1726 C CA . ASP A 1 210 ? -13.667 6.172 2.855 1.00 87.12 210 ASP A CA 1
ATOM 1727 C C . ASP A 1 210 ? -13.088 6.808 1.584 1.00 87.12 210 ASP A C 1
ATOM 1729 O O . ASP A 1 210 ? -13.856 7.205 0.710 1.00 87.12 210 ASP A O 1
ATOM 1733 N N . ALA A 1 211 ? -11.763 6.770 1.390 1.00 88.38 211 ALA A N 1
ATOM 1734 C CA . ALA A 1 211 ? -11.148 7.195 0.128 1.00 88.38 211 ALA A CA 1
ATOM 1735 C C . ALA A 1 211 ? -11.744 6.435 -1.079 1.00 88.38 211 ALA A C 1
ATOM 1737 O O . ALA A 1 211 ? -12.067 7.014 -2.118 1.00 88.38 211 ALA A O 1
ATOM 1738 N N . ARG A 1 212 ? -11.990 5.124 -0.932 1.00 86.62 212 ARG A N 1
ATOM 1739 C CA . ARG A 1 212 ? -12.664 4.312 -1.961 1.00 86.62 212 ARG A CA 1
ATOM 1740 C C . ARG A 1 212 ? -14.167 4.610 -2.065 1.00 86.62 212 ARG A C 1
ATOM 1742 O O . ARG A 1 212 ? -14.719 4.495 -3.159 1.00 86.62 212 ARG A O 1
ATOM 1749 N N . VAL A 1 213 ? -14.831 4.965 -0.957 1.00 86.94 213 VAL A N 1
ATOM 1750 C CA . VAL A 1 213 ? -16.236 5.420 -0.949 1.00 86.94 213 VAL A CA 1
ATOM 1751 C C . VAL A 1 213 ? -16.380 6.660 -1.807 1.00 86.94 213 VAL A C 1
ATOM 1753 O O . VAL A 1 213 ? -17.365 6.736 -2.520 1.00 86.94 213 VAL A O 1
ATOM 1756 N N . GLN A 1 214 ? -15.426 7.589 -1.786 1.00 82.81 214 GLN A N 1
ATOM 1757 C CA . GLN A 1 214 ? -15.482 8.795 -2.615 1.00 82.81 214 GLN A CA 1
ATOM 1758 C C . GLN A 1 214 ? -15.199 8.531 -4.092 1.00 82.81 214 GLN A C 1
ATOM 1760 O O . GLN A 1 214 ? -15.830 9.123 -4.966 1.00 82.81 214 GLN A O 1
ATOM 1765 N N . PHE A 1 215 ? -14.295 7.596 -4.380 1.00 85.62 215 PHE A N 1
ATOM 1766 C CA . PHE A 1 215 ? -13.989 7.195 -5.749 1.00 85.62 215 PHE A CA 1
ATOM 1767 C C . PHE A 1 215 ? -15.186 6.531 -6.453 1.00 85.62 215 PHE A C 1
ATOM 1769 O O . PHE A 1 215 ? -15.466 6.806 -7.614 1.00 85.62 215 PHE A O 1
ATOM 1776 N N . ARG A 1 216 ? -15.936 5.666 -5.755 1.00 82.44 216 ARG A N 1
ATOM 1777 C CA . ARG A 1 216 ? -17.022 4.868 -6.358 1.00 82.44 216 ARG A CA 1
ATOM 1778 C C . ARG A 1 216 ? -18.167 5.676 -7.007 1.00 82.44 216 ARG A C 1
ATOM 1780 O O . ARG A 1 216 ? -18.574 5.293 -8.100 1.00 82.44 216 ARG A O 1
ATOM 1787 N N . PRO A 1 217 ? -18.723 6.725 -6.377 1.00 80.19 217 PRO A N 1
ATOM 1788 C CA . PRO A 1 217 ? -19.730 7.594 -6.976 1.00 80.19 217 PRO A CA 1
ATOM 1789 C C . PRO A 1 217 ? -19.127 8.648 -7.921 1.00 80.19 217 PRO A C 1
ATOM 1791 O O . PRO A 1 217 ? -19.884 9.420 -8.497 1.00 80.19 217 PRO A O 1
ATOM 1794 N N . GLY A 1 218 ? -17.797 8.694 -8.083 1.00 80.12 218 GLY A N 1
ATOM 1795 C CA . GLY A 1 218 ? -17.119 9.621 -8.990 1.00 80.12 218 GLY A CA 1
ATOM 1796 C C . GLY A 1 218 ? -16.840 11.009 -8.409 1.00 80.12 218 GLY A C 1
ATOM 1797 O O . GLY A 1 218 ? -16.655 11.947 -9.175 1.00 80.12 218 GLY A O 1
ATOM 1798 N N . TYR A 1 219 ? -16.804 11.167 -7.078 1.00 80.00 219 TYR A N 1
ATOM 1799 C CA . TYR A 1 219 ? -16.393 12.439 -6.460 1.00 80.00 219 TYR A CA 1
ATOM 1800 C C . TYR A 1 219 ? -14.898 12.721 -6.623 1.00 80.00 219 TYR A C 1
ATOM 1802 O O . TYR A 1 219 ? -14.484 13.877 -6.646 1.00 80.00 219 TYR A O 1
ATOM 1810 N N . VAL A 1 220 ? -14.101 11.656 -6.687 1.00 78.12 220 VAL A N 1
ATOM 1811 C CA . VAL A 1 220 ? -12.639 11.683 -6.697 1.00 78.12 220 VAL A CA 1
ATOM 1812 C C . VAL A 1 220 ? -12.154 10.829 -7.861 1.00 78.12 220 VAL A C 1
ATOM 1814 O O . VAL A 1 220 ? -12.690 9.745 -8.097 1.00 78.12 220 VAL A O 1
ATOM 1817 N N . ASP A 1 221 ? -11.141 11.310 -8.576 1.00 85.88 221 ASP A N 1
ATOM 1818 C CA . ASP A 1 221 ? -10.543 10.608 -9.714 1.00 85.88 221 ASP A CA 1
ATOM 1819 C C . ASP A 1 221 ? -9.568 9.491 -9.273 1.00 85.88 221 ASP A C 1
ATOM 1821 O O . ASP A 1 221 ? -9.112 9.439 -8.129 1.00 85.88 221 ASP A O 1
ATOM 1825 N N . ALA A 1 222 ? -9.212 8.579 -10.180 1.00 86.69 222 ALA A N 1
ATOM 1826 C CA . ALA A 1 222 ? -8.305 7.463 -9.918 1.00 86.69 222 ALA A CA 1
ATOM 1827 C C . ALA A 1 222 ? -6.921 7.928 -9.435 1.00 86.69 222 ALA A C 1
ATOM 1829 O O . ALA A 1 222 ? -6.358 7.327 -8.515 1.00 86.69 222 ALA A O 1
ATOM 1830 N N . PHE A 1 223 ? -6.391 9.014 -10.006 1.00 83.62 223 PHE A N 1
ATOM 1831 C CA . PHE A 1 223 ? -5.115 9.591 -9.575 1.00 83.62 223 PHE A CA 1
ATOM 1832 C C . PHE A 1 223 ? -5.203 10.181 -8.169 1.00 83.62 223 PHE A C 1
ATOM 1834 O O . PHE A 1 223 ? -4.329 9.935 -7.341 1.00 83.62 223 PHE A O 1
ATOM 1841 N N . GLN A 1 224 ? -6.292 10.887 -7.868 1.00 81.94 224 GLN A N 1
ATOM 1842 C CA . GLN A 1 224 ? -6.528 11.451 -6.540 1.00 81.94 224 GLN A CA 1
ATOM 1843 C C . GLN A 1 224 ? -6.736 10.357 -5.484 1.00 81.94 224 GLN A C 1
ATOM 1845 O O . GLN A 1 224 ? -6.274 10.497 -4.355 1.00 81.94 224 GLN A O 1
ATOM 1850 N N . LEU A 1 225 ? -7.370 9.233 -5.838 1.00 85.38 225 LEU A N 1
ATOM 1851 C CA . LEU A 1 225 ? -7.468 8.064 -4.960 1.00 85.38 225 LEU A CA 1
ATOM 1852 C C . LEU A 1 225 ? -6.086 7.461 -4.662 1.00 85.38 225 LEU A C 1
ATOM 1854 O O . LEU A 1 225 ? -5.815 7.067 -3.522 1.00 85.38 225 LEU A O 1
ATOM 1858 N N . ALA A 1 226 ? -5.225 7.350 -5.677 1.00 88.00 226 ALA A N 1
ATOM 1859 C CA . ALA A 1 226 ? -3.869 6.835 -5.517 1.00 88.00 226 ALA A CA 1
ATOM 1860 C C . ALA A 1 226 ? -3.028 7.756 -4.620 1.00 88.00 226 ALA A C 1
ATOM 1862 O O . ALA A 1 226 ? -2.387 7.272 -3.686 1.00 88.00 226 ALA A O 1
ATOM 1863 N N . ASP A 1 227 ? -3.108 9.065 -4.851 1.00 83.06 227 ASP A N 1
ATOM 1864 C CA . ASP A 1 227 ? -2.449 10.087 -4.041 1.00 83.06 227 ASP A CA 1
ATOM 1865 C C . ASP A 1 227 ? -2.959 10.085 -2.591 1.00 83.06 227 ASP A C 1
ATOM 1867 O O . ASP A 1 227 ? -2.180 9.947 -1.652 1.00 83.06 227 ASP A O 1
ATOM 1871 N N . THR A 1 228 ? -4.279 10.057 -2.392 1.00 86.19 228 THR A N 1
ATOM 1872 C CA . THR A 1 228 ? -4.899 9.934 -1.062 1.00 86.19 228 THR A CA 1
ATOM 1873 C C . THR A 1 228 ? -4.419 8.676 -0.336 1.00 86.19 228 THR A C 1
ATOM 1875 O O . THR A 1 228 ? -4.076 8.716 0.846 1.00 86.19 228 THR A O 1
ATOM 1878 N N . SER A 1 229 ? -4.349 7.542 -1.039 1.00 90.12 229 SER A N 1
ATOM 1879 C CA . SER A 1 229 ? -3.857 6.285 -0.465 1.00 90.12 229 SER A CA 1
ATOM 1880 C C . SER A 1 229 ? -2.387 6.397 -0.055 1.00 90.12 229 SER A C 1
ATOM 1882 O O . SER A 1 229 ? -2.016 5.967 1.039 1.00 90.12 229 SER A O 1
ATOM 1884 N N . GLN A 1 230 ? -1.556 7.004 -0.904 1.00 88.38 230 GLN A N 1
ATOM 1885 C CA . GLN A 1 230 ? -0.155 7.286 -0.606 1.00 88.38 230 GLN A CA 1
ATOM 1886 C C . GLN A 1 230 ? -0.040 8.177 0.636 1.00 88.38 230 GLN A C 1
ATOM 1888 O O . GLN A 1 230 ? 0.682 7.825 1.577 1.00 88.38 230 GLN A O 1
ATOM 1893 N N . TYR A 1 231 ? -0.811 9.264 0.679 1.00 87.00 231 TYR A N 1
ATOM 1894 C CA . TYR A 1 231 ? -0.790 10.248 1.750 1.00 87.00 231 TYR A CA 1
ATOM 1895 C C . TYR A 1 231 ? -1.168 9.616 3.089 1.00 87.00 231 TYR A C 1
ATOM 1897 O O . TYR A 1 231 ? -0.478 9.835 4.091 1.00 87.00 231 TYR A O 1
ATOM 1905 N N . ILE A 1 232 ? -2.211 8.774 3.108 1.00 89.81 232 ILE A N 1
ATOM 1906 C CA . ILE A 1 232 ? -2.641 8.034 4.300 1.00 89.81 232 ILE A CA 1
ATOM 1907 C C . ILE A 1 232 ? -1.484 7.193 4.852 1.00 89.81 232 ILE A C 1
ATOM 1909 O O . ILE A 1 232 ? -1.208 7.253 6.052 1.00 89.81 232 ILE A O 1
ATOM 1913 N N . PHE A 1 233 ? -0.767 6.447 4.001 1.00 90.75 233 PHE A N 1
ATOM 1914 C CA . PHE A 1 233 ? 0.361 5.615 4.438 1.00 90.75 233 PHE A CA 1
ATOM 1915 C C . PHE A 1 233 ? 1.610 6.425 4.828 1.00 90.75 233 PHE A C 1
ATOM 1917 O O . PHE A 1 233 ? 2.356 6.016 5.722 1.00 90.75 233 PHE A O 1
ATOM 1924 N N . ALA A 1 234 ? 1.829 7.589 4.219 1.00 88.25 234 ALA A N 1
ATOM 1925 C CA . ALA A 1 234 ? 2.922 8.496 4.562 1.00 88.25 234 ALA A CA 1
ATOM 1926 C C . ALA A 1 234 ? 2.698 9.212 5.910 1.00 88.25 234 ALA A C 1
ATOM 1928 O O . ALA A 1 234 ? 3.641 9.447 6.678 1.00 88.25 234 ALA A O 1
ATOM 1929 N N . HIS A 1 235 ? 1.438 9.525 6.224 1.00 87.62 235 HIS A N 1
ATOM 1930 C CA . HIS A 1 235 ? 1.031 10.337 7.371 1.00 87.62 235 HIS A CA 1
ATOM 1931 C C . HIS A 1 235 ? 0.265 9.555 8.447 1.00 87.62 235 HIS A C 1
ATOM 1933 O O . HIS A 1 235 ? -0.340 10.176 9.320 1.00 87.62 235 HIS A O 1
ATOM 1939 N N . ILE A 1 236 ? 0.370 8.215 8.480 1.00 89.88 236 ILE A N 1
ATOM 1940 C CA . ILE A 1 236 ? -0.294 7.345 9.480 1.00 89.88 236 ILE A CA 1
ATOM 1941 C C . ILE A 1 236 ? -0.131 7.893 10.898 1.00 89.88 236 ILE A C 1
ATOM 1943 O O . ILE A 1 236 ? -1.094 7.946 11.659 1.00 89.88 236 ILE A O 1
ATOM 1947 N N . GLY A 1 237 ? 1.083 8.328 11.253 1.00 86.88 237 GLY A N 1
ATOM 1948 C CA . GLY A 1 237 ? 1.373 8.878 12.575 1.00 86.88 237 GLY A CA 1
ATOM 1949 C C . GLY A 1 237 ? 0.499 10.084 12.926 1.00 86.88 237 GLY A C 1
ATOM 1950 O O . GLY A 1 237 ? -0.072 10.104 14.009 1.00 86.88 237 GLY A O 1
ATOM 1951 N N . ALA A 1 238 ? 0.351 11.042 12.007 1.00 86.81 238 ALA A N 1
ATOM 1952 C CA . ALA A 1 238 ? -0.440 12.253 12.223 1.00 86.81 238 ALA A CA 1
ATOM 1953 C C . ALA A 1 238 ? -1.953 11.989 12.143 1.00 86.81 238 ALA A C 1
ATOM 1955 O O . ALA A 1 238 ? -2.711 12.548 12.927 1.00 86.81 238 ALA A O 1
ATOM 1956 N N . LEU A 1 239 ? -2.386 11.111 11.233 1.00 87.62 239 LEU A N 1
ATOM 1957 C CA . LEU A 1 239 ? -3.805 10.841 10.982 1.00 87.62 239 LEU A CA 1
ATOM 1958 C C . LEU A 1 239 ? -4.461 9.954 12.050 1.00 87.62 239 LEU A C 1
ATOM 1960 O O . LEU A 1 239 ? -5.654 10.091 12.313 1.00 87.62 239 LEU A O 1
ATOM 1964 N N . THR A 1 240 ? -3.698 9.038 12.654 1.00 87.69 240 THR A N 1
ATOM 1965 C CA . THR A 1 240 ? -4.229 8.050 13.612 1.00 87.69 240 THR A CA 1
ATOM 1966 C C . THR A 1 240 ? -3.725 8.252 15.037 1.00 87.69 240 THR A C 1
ATOM 1968 O O . THR A 1 240 ? -4.432 7.965 15.983 1.00 87.69 240 THR A O 1
ATOM 1971 N N . GLY A 1 241 ? -2.490 8.707 15.260 1.00 88.00 241 GLY A N 1
ATOM 1972 C CA . GLY A 1 241 ? -1.948 8.758 16.624 1.00 88.00 241 GLY A CA 1
ATOM 1973 C C . GLY A 1 241 ? -1.620 7.386 17.240 1.00 88.00 241 GLY A C 1
ATOM 1974 O O . GLY A 1 241 ? -1.305 7.314 18.426 1.00 88.00 241 GLY A O 1
ATOM 1975 N N . MET A 1 242 ? -1.580 6.296 16.454 1.00 91.19 242 MET A N 1
ATOM 1976 C CA . MET A 1 242 ? -1.221 4.937 16.922 1.00 91.19 242 MET A CA 1
ATOM 1977 C C . MET A 1 242 ? 0.078 4.874 17.749 1.00 91.19 242 MET A C 1
ATOM 1979 O O . MET A 1 242 ? 0.242 4.009 18.616 1.00 91.19 242 MET A O 1
ATOM 1983 N N . TYR A 1 243 ? 1.024 5.777 17.476 1.00 92.44 243 TYR A N 1
ATOM 1984 C CA . TYR A 1 243 ? 2.313 5.845 18.160 1.00 92.44 243 TYR A CA 1
ATOM 1985 C C . TYR A 1 243 ? 2.194 6.180 19.655 1.00 92.44 243 TYR A C 1
ATOM 1987 O O . TYR A 1 243 ? 3.094 5.814 20.411 1.00 92.44 243 TYR A O 1
ATOM 1995 N N . GLN A 1 244 ? 1.104 6.829 20.085 1.00 91.44 244 GLN A N 1
ATOM 1996 C CA . GLN A 1 244 ? 0.841 7.149 21.493 1.00 91.44 244 GLN A CA 1
ATOM 1997 C C . GLN A 1 244 ? 0.624 5.876 22.322 1.00 91.44 244 GLN A C 1
ATOM 1999 O O . GLN A 1 244 ? 1.080 5.780 23.457 1.00 91.44 244 GLN A O 1
ATOM 2004 N N . TYR A 1 245 ? -0.010 4.862 21.725 1.00 92.75 245 TYR A N 1
ATOM 2005 C CA . TYR A 1 245 ? -0.329 3.595 22.390 1.00 92.75 245 TYR A CA 1
ATOM 2006 C C . TYR A 1 245 ? 0.734 2.513 22.158 1.00 92.75 245 TYR A C 1
ATOM 2008 O O . TYR A 1 245 ? 0.875 1.589 22.963 1.00 92.75 245 TYR A O 1
ATOM 2016 N N . LYS A 1 246 ? 1.508 2.616 21.066 1.00 95.31 246 LYS A N 1
ATOM 2017 C CA . LYS A 1 246 ? 2.639 1.725 20.771 1.00 95.31 246 LYS A CA 1
ATOM 2018 C C . LYS A 1 246 ? 3.789 2.477 20.099 1.00 95.31 246 LYS A C 1
ATOM 2020 O O . LYS A 1 246 ? 3.903 2.506 18.875 1.00 95.31 246 LYS A O 1
ATOM 2025 N N . HIS A 1 247 ? 4.723 2.977 20.905 1.00 94.50 247 HIS A N 1
ATOM 2026 C CA . HIS A 1 247 ? 5.808 3.834 20.419 1.00 94.50 247 HIS A CA 1
ATOM 2027 C C . HIS A 1 247 ? 6.748 3.170 19.395 1.00 94.50 247 HIS A C 1
ATOM 2029 O O . HIS A 1 247 ? 7.239 3.829 18.483 1.00 94.50 247 HIS A O 1
ATOM 2035 N N . LYS A 1 248 ? 6.937 1.840 19.452 1.00 94.12 248 LYS A N 1
ATOM 2036 C CA . LYS A 1 248 ? 7.765 1.097 18.475 1.00 94.12 248 LYS A CA 1
ATOM 2037 C C . LYS A 1 248 ? 7.294 1.277 17.021 1.00 94.12 248 LYS A C 1
ATOM 2039 O O . LYS A 1 248 ? 8.101 1.110 16.111 1.00 94.12 248 LYS A O 1
ATOM 2044 N N . LEU A 1 249 ? 6.026 1.653 16.812 1.00 93.50 249 LEU A N 1
ATOM 2045 C CA . LEU A 1 249 ? 5.443 1.965 15.503 1.00 93.50 249 LEU A CA 1
ATOM 2046 C C . LEU A 1 249 ? 6.092 3.182 14.820 1.00 93.50 249 LEU A C 1
ATOM 2048 O O . LEU A 1 249 ? 6.034 3.309 13.598 1.00 93.50 249 LEU A O 1
ATOM 2052 N N . MET A 1 250 ? 6.773 4.042 15.586 1.00 92.00 250 MET A N 1
ATOM 2053 C CA . MET A 1 250 ? 7.542 5.161 15.040 1.00 92.00 250 MET A CA 1
ATOM 2054 C C . MET A 1 250 ? 8.587 4.702 14.024 1.00 92.00 250 MET A C 1
ATOM 2056 O O . MET A 1 250 ? 8.832 5.416 13.057 1.00 92.00 250 MET A O 1
ATOM 2060 N N . ARG A 1 251 ? 9.153 3.493 14.171 1.00 91.94 251 ARG A N 1
ATOM 2061 C CA . ARG A 1 251 ? 10.073 2.935 13.168 1.00 91.94 251 ARG A CA 1
ATOM 2062 C C . ARG A 1 251 ? 9.394 2.823 11.800 1.00 91.94 251 ARG A C 1
ATOM 2064 O O . ARG A 1 251 ? 9.974 3.247 10.809 1.00 91.94 251 ARG A O 1
ATOM 2071 N N . GLN A 1 252 ? 8.179 2.281 11.743 1.00 92.94 252 GLN A N 1
ATOM 2072 C CA . GLN A 1 252 ? 7.415 2.132 10.503 1.00 92.94 252 GLN A CA 1
ATOM 2073 C C . GLN A 1 252 ? 6.997 3.488 9.933 1.00 92.94 252 GLN A C 1
ATOM 2075 O O . GLN A 1 252 ? 7.177 3.716 8.743 1.00 92.94 252 GLN A O 1
ATOM 2080 N N . ALA A 1 253 ? 6.501 4.400 10.772 1.00 90.38 253 ALA A N 1
ATOM 2081 C CA . ALA A 1 253 ? 6.091 5.733 10.327 1.00 90.38 253 ALA A CA 1
ATOM 2082 C C . ALA A 1 253 ? 7.268 6.538 9.741 1.00 90.38 253 ALA A C 1
ATOM 2084 O O . ALA A 1 253 ? 7.130 7.198 8.713 1.00 90.38 253 ALA A O 1
ATOM 2085 N N . LEU A 1 254 ? 8.451 6.451 10.361 1.00 89.88 254 LEU A N 1
ATOM 2086 C CA . LEU A 1 254 ? 9.665 7.097 9.857 1.00 89.88 254 LEU A CA 1
ATOM 2087 C C . LEU A 1 254 ? 10.165 6.460 8.555 1.00 89.88 254 LEU A C 1
ATOM 2089 O O . LEU A 1 254 ? 10.636 7.182 7.679 1.00 89.88 254 LEU A O 1
ATOM 2093 N N . LEU A 1 255 ? 10.054 5.135 8.410 1.00 91.38 255 LEU A N 1
ATOM 2094 C CA . LEU A 1 255 ? 10.420 4.445 7.171 1.00 91.38 255 LEU A CA 1
ATOM 2095 C C . LEU A 1 255 ? 9.470 4.768 6.021 1.00 91.38 255 LEU A C 1
ATOM 2097 O O . LEU A 1 255 ? 9.943 5.017 4.919 1.00 91.38 255 LEU A O 1
ATOM 2101 N N . ALA A 1 256 ? 8.162 4.829 6.278 1.00 90.12 256 ALA A N 1
ATOM 2102 C CA . ALA A 1 256 ? 7.183 5.250 5.282 1.00 90.12 256 ALA A CA 1
ATOM 2103 C C . ALA A 1 256 ? 7.522 6.649 4.746 1.00 90.12 256 ALA A C 1
ATOM 2105 O O . ALA A 1 256 ? 7.629 6.837 3.540 1.00 90.12 256 ALA A O 1
ATOM 2106 N N . ARG A 1 257 ? 7.826 7.604 5.636 1.00 86.88 257 ARG A N 1
ATOM 2107 C CA . ARG A 1 257 ? 8.286 8.944 5.235 1.00 86.88 257 ARG A CA 1
ATOM 2108 C C . ARG A 1 257 ? 9.584 8.916 4.423 1.00 86.88 257 ARG A C 1
ATOM 2110 O O . ARG A 1 257 ? 9.691 9.639 3.441 1.00 86.88 257 ARG A O 1
ATOM 2117 N N . ALA A 1 258 ? 10.561 8.090 4.805 1.00 88.12 258 ALA A N 1
ATOM 2118 C CA . ALA A 1 258 ? 11.816 7.965 4.060 1.00 88.12 258 ALA A CA 1
ATOM 2119 C C . ALA A 1 258 ? 11.603 7.396 2.643 1.00 88.12 258 ALA A C 1
ATOM 2121 O O . ALA A 1 258 ? 12.225 7.875 1.699 1.00 88.12 258 ALA A O 1
ATOM 2122 N N . LEU A 1 259 ? 10.694 6.429 2.478 1.00 88.62 259 LEU A N 1
ATOM 2123 C CA . LEU A 1 259 ? 10.320 5.889 1.164 1.00 88.62 259 LEU A CA 1
ATOM 2124 C C . LEU A 1 259 ? 9.670 6.953 0.269 1.00 88.62 259 LEU A C 1
ATOM 2126 O O . LEU A 1 259 ? 9.974 7.023 -0.920 1.00 88.62 259 LEU A O 1
ATOM 2130 N N . VAL A 1 260 ? 8.822 7.814 0.837 1.00 84.62 260 VAL A N 1
ATOM 2131 C CA . VAL A 1 260 ? 8.205 8.940 0.109 1.00 84.62 260 VAL A CA 1
ATOM 2132 C C . VAL A 1 260 ? 9.246 9.960 -0.354 1.00 84.62 260 VAL A C 1
ATOM 2134 O O . VAL A 1 260 ? 9.148 10.485 -1.459 1.00 84.62 260 VAL A O 1
ATOM 2137 N N . VAL A 1 261 ? 10.275 10.215 0.458 1.00 82.69 261 VAL A N 1
ATOM 2138 C CA . VAL A 1 261 ? 11.383 11.104 0.075 1.00 82.69 261 VAL A CA 1
ATOM 2139 C C . VAL A 1 261 ? 12.170 10.514 -1.097 1.00 82.69 261 VAL A C 1
ATOM 2141 O O . VAL A 1 261 ? 12.397 11.203 -2.087 1.00 82.69 261 VAL A O 1
ATOM 2144 N N . VAL A 1 262 ? 12.574 9.243 -0.998 1.00 79.38 262 VAL A N 1
ATOM 2145 C CA . VAL A 1 262 ? 13.434 8.598 -2.007 1.00 79.38 262 VAL A CA 1
ATOM 2146 C C . VAL A 1 262 ? 12.716 8.381 -3.337 1.00 79.38 262 VAL A C 1
ATOM 2148 O O . VAL A 1 262 ? 13.348 8.412 -4.385 1.00 79.38 262 VAL A O 1
ATOM 2151 N N . SER A 1 263 ? 11.395 8.226 -3.318 1.00 74.75 263 SER A N 1
ATOM 2152 C CA . SER A 1 263 ? 10.595 8.091 -4.540 1.00 74.75 263 SER A CA 1
ATOM 2153 C C . SER A 1 263 ? 10.345 9.409 -5.286 1.00 74.75 263 SER A C 1
ATOM 2155 O O . SER A 1 263 ? 9.616 9.405 -6.271 1.00 74.75 263 SER A O 1
ATOM 2157 N N . GLY A 1 264 ? 10.893 10.543 -4.828 1.00 70.44 264 GLY A N 1
ATOM 2158 C CA . GLY A 1 264 ? 10.665 11.862 -5.441 1.00 70.44 264 GLY A CA 1
ATOM 2159 C C . GLY A 1 264 ? 9.257 12.429 -5.209 1.00 70.44 264 GLY A C 1
ATOM 2160 O O . GLY A 1 264 ? 9.013 13.608 -5.458 1.00 70.44 264 GLY A O 1
ATOM 2161 N N . LEU A 1 265 ? 8.352 11.629 -4.637 1.00 64.75 265 LEU A N 1
ATOM 2162 C CA . LEU A 1 265 ? 6.972 12.001 -4.321 1.00 64.75 265 LEU A CA 1
ATOM 2163 C C . LEU A 1 265 ? 6.886 13.139 -3.306 1.00 64.75 265 LEU A C 1
ATOM 2165 O O . LEU A 1 265 ? 5.910 13.876 -3.279 1.00 64.75 265 LEU A O 1
ATOM 2169 N N . LEU A 1 266 ? 7.912 13.321 -2.478 1.00 64.69 266 LEU A N 1
ATOM 2170 C CA . LEU A 1 266 ? 7.967 14.468 -1.584 1.00 64.69 266 LEU A CA 1
ATOM 2171 C C . LEU A 1 266 ? 8.161 15.795 -2.332 1.00 64.69 266 LEU A C 1
ATOM 2173 O O . LEU A 1 266 ? 7.547 16.781 -1.947 1.00 64.69 266 LEU A O 1
ATOM 2177 N N . ALA A 1 267 ? 9.001 15.835 -3.370 1.00 64.00 267 ALA A N 1
ATOM 2178 C CA . ALA A 1 267 ? 9.206 17.055 -4.151 1.00 64.00 267 ALA A CA 1
ATOM 2179 C C . ALA A 1 267 ? 7.925 17.425 -4.916 1.00 64.00 267 ALA A C 1
ATOM 2181 O O . ALA A 1 267 ? 7.561 18.594 -5.004 1.00 64.00 267 ALA A O 1
ATOM 2182 N N . GLU A 1 268 ? 7.207 16.412 -5.405 1.00 65.06 268 GLU A N 1
ATOM 2183 C CA . GLU A 1 268 ? 5.858 16.547 -5.962 1.00 65.06 268 GLU A CA 1
ATOM 2184 C C . GLU A 1 268 ? 4.873 17.103 -4.921 1.00 65.06 268 GLU A C 1
ATOM 2186 O O . GLU A 1 268 ? 4.229 18.120 -5.160 1.00 65.06 268 GLU A O 1
ATOM 2191 N N . GLN A 1 269 ? 4.824 16.506 -3.730 1.00 64.69 269 GLN A N 1
ATOM 2192 C CA . GLN A 1 269 ? 3.963 16.939 -2.629 1.00 64.69 269 GLN A CA 1
ATOM 2193 C C . GLN A 1 269 ? 4.255 18.379 -2.177 1.00 64.69 269 GLN A C 1
ATOM 2195 O O . GLN A 1 269 ? 3.336 19.148 -1.895 1.00 64.69 269 GLN A O 1
ATOM 2200 N N . GLU A 1 270 ? 5.533 18.751 -2.076 1.00 68.31 270 GLU A N 1
ATOM 2201 C CA . GLU A 1 270 ? 5.972 20.100 -1.709 1.00 68.31 270 GLU A CA 1
ATOM 2202 C C . GLU A 1 270 ? 5.577 21.112 -2.797 1.00 68.31 270 GLU A C 1
ATOM 2204 O O . GLU A 1 270 ? 5.057 22.177 -2.461 1.00 68.31 270 GLU A O 1
ATOM 2209 N N . ARG A 1 271 ? 5.698 20.755 -4.085 1.00 68.06 271 ARG A N 1
ATOM 2210 C CA . ARG A 1 271 ? 5.212 21.579 -5.205 1.00 68.06 271 ARG A CA 1
ATOM 2211 C C . ARG A 1 271 ? 3.699 21.779 -5.159 1.00 68.06 271 ARG A C 1
ATOM 2213 O O . ARG A 1 271 ? 3.227 22.894 -5.343 1.00 68.06 271 ARG A O 1
ATOM 2220 N N . GLN A 1 272 ? 2.937 20.722 -4.893 1.00 64.88 272 GLN A N 1
ATOM 2221 C CA . GLN A 1 272 ? 1.475 20.795 -4.807 1.00 64.88 272 GLN A CA 1
ATOM 2222 C C . GLN A 1 272 ? 1.016 21.652 -3.626 1.00 64.88 272 GLN A C 1
ATOM 2224 O O . GLN A 1 272 ? 0.098 22.457 -3.763 1.00 64.88 272 GLN A O 1
ATOM 2229 N N . ASN A 1 273 ? 1.682 21.530 -2.477 1.00 68.69 273 ASN A N 1
ATOM 2230 C CA . ASN A 1 273 ? 1.398 22.371 -1.317 1.00 68.69 273 ASN A CA 1
ATOM 2231 C C . ASN A 1 273 ? 1.748 23.842 -1.579 1.00 68.69 273 ASN A C 1
ATOM 2233 O O . ASN A 1 273 ? 1.007 24.722 -1.143 1.00 68.69 273 ASN A O 1
ATOM 2237 N N . ALA A 1 274 ? 2.845 24.112 -2.295 1.00 71.88 274 ALA A N 1
ATOM 2238 C CA . ALA A 1 274 ? 3.191 25.460 -2.737 1.00 71.88 274 ALA A CA 1
ATOM 2239 C C . ALA A 1 274 ? 2.120 26.016 -3.685 1.00 71.88 274 ALA A C 1
ATOM 2241 O O . ALA A 1 274 ? 1.595 27.090 -3.434 1.00 71.88 274 ALA A O 1
ATOM 2242 N N . TYR A 1 275 ? 1.683 25.241 -4.680 1.00 68.00 275 TYR A N 1
ATOM 2243 C CA . TYR A 1 275 ? 0.591 25.624 -5.580 1.00 68.00 275 TYR A CA 1
ATOM 2244 C C . TYR A 1 275 ? -0.726 25.915 -4.841 1.00 68.00 275 TYR A C 1
ATOM 2246 O O . TYR A 1 275 ? -1.432 26.864 -5.168 1.00 68.00 275 TYR A O 1
ATOM 2254 N N . LEU A 1 276 ? -1.068 25.129 -3.815 1.00 67.62 276 LEU A N 1
ATOM 2255 C CA . LEU A 1 276 ? -2.276 25.358 -3.016 1.00 67.62 276 LEU A CA 1
ATOM 2256 C C . LEU A 1 276 ? -2.200 26.659 -2.199 1.00 67.62 276 LEU A C 1
ATOM 2258 O O . LEU A 1 276 ? -3.223 27.297 -1.958 1.00 67.62 276 LEU A O 1
ATOM 2262 N N . LYS A 1 277 ? -0.996 27.026 -1.746 1.00 74.12 277 LYS A N 1
ATOM 2263 C CA . LYS A 1 277 ? -0.738 28.223 -0.940 1.00 74.12 277 LYS A CA 1
ATOM 2264 C C . LYS A 1 277 ? -0.622 29.484 -1.797 1.00 74.12 277 LYS A C 1
ATOM 2266 O O . LYS A 1 277 ? -1.182 30.513 -1.433 1.00 74.12 277 LYS A O 1
ATOM 2271 N N . ASP A 1 278 ? 0.109 29.384 -2.899 1.00 75.81 278 ASP A N 1
ATOM 2272 C CA . ASP A 1 278 ? 0.470 30.503 -3.769 1.00 75.81 278 ASP A CA 1
ATOM 2273 C C . ASP A 1 278 ? -0.586 30.732 -4.868 1.00 75.81 278 ASP A C 1
ATOM 2275 O O . ASP A 1 278 ? -0.630 31.797 -5.479 1.00 75.81 278 ASP A O 1
ATOM 2279 N N . GLY A 1 279 ? -1.488 29.766 -5.068 1.00 67.81 279 GLY A N 1
ATOM 2280 C CA . GLY A 1 279 ? -2.534 29.805 -6.082 1.00 67.81 279 GLY A CA 1
ATOM 2281 C C . GLY A 1 279 ? -2.043 29.367 -7.468 1.00 67.81 279 GLY A C 1
ATOM 2282 O O . GLY A 1 279 ? -0.865 29.062 -7.666 1.00 67.81 279 GLY A O 1
ATOM 2283 N N . PRO A 1 280 ? -2.951 29.292 -8.456 1.00 69.44 280 PRO A N 1
ATOM 2284 C CA . PRO A 1 280 ? -2.570 29.013 -9.833 1.00 69.44 280 PRO A CA 1
ATOM 2285 C C . PRO A 1 280 ? -1.595 30.073 -10.355 1.00 69.44 280 PRO A C 1
ATOM 2287 O O . PRO A 1 280 ? -1.836 31.264 -10.187 1.00 69.44 280 PRO A O 1
ATOM 2290 N N . TYR A 1 281 ? -0.547 29.643 -11.067 1.00 70.75 281 TYR A N 1
ATOM 2291 C CA . TYR A 1 281 ? 0.383 30.518 -11.803 1.00 70.75 281 TYR A CA 1
ATOM 2292 C C . TYR A 1 281 ? -0.264 31.159 -13.049 1.00 70.75 281 TYR A C 1
ATOM 2294 O O . TYR A 1 281 ? 0.356 31.236 -14.104 1.00 70.75 281 TYR A O 1
ATOM 2302 N N . ILE A 1 282 ? -1.541 31.524 -12.958 1.00 74.62 282 ILE A N 1
ATOM 2303 C CA . ILE A 1 282 ? -2.358 32.053 -14.046 1.00 74.62 282 ILE A CA 1
ATOM 2304 C C . ILE A 1 282 ? -2.897 33.396 -13.572 1.00 74.62 282 ILE A C 1
ATOM 2306 O O . ILE A 1 282 ? -3.458 33.491 -12.476 1.00 74.62 282 ILE A O 1
ATOM 2310 N N . ASN A 1 283 ? -2.751 34.428 -14.398 1.00 80.12 283 ASN A N 1
ATOM 2311 C CA . ASN A 1 283 ? -3.292 35.742 -14.072 1.00 80.12 283 ASN A CA 1
ATOM 2312 C C . ASN A 1 283 ? -4.829 35.711 -14.087 1.00 80.12 283 ASN A C 1
ATOM 2314 O O . ASN A 1 283 ? -5.451 34.913 -14.790 1.00 80.12 283 ASN A O 1
ATOM 2318 N N . ALA A 1 284 ? -5.473 36.599 -13.324 1.00 79.19 284 ALA A N 1
ATOM 2319 C CA . ALA A 1 284 ? -6.936 36.627 -13.224 1.00 79.19 284 ALA A CA 1
ATOM 2320 C C . ALA A 1 284 ? -7.624 36.750 -14.600 1.00 79.19 284 ALA A C 1
ATOM 2322 O O . ALA A 1 284 ? -8.652 36.117 -14.837 1.00 79.19 284 ALA A O 1
ATOM 2323 N N . GLU A 1 285 ? -7.028 37.507 -15.522 1.00 81.75 285 GLU A N 1
ATOM 2324 C CA . GLU A 1 285 ? -7.525 37.695 -16.890 1.00 81.75 285 GLU A CA 1
ATOM 2325 C C . GLU A 1 285 ? -7.459 36.407 -17.723 1.00 81.75 285 GLU A C 1
ATOM 2327 O O . GLU A 1 285 ? -8.436 36.027 -18.369 1.00 81.75 285 GLU A O 1
ATOM 2332 N N . GLU A 1 286 ? -6.344 35.681 -17.648 1.00 83.62 286 GLU A N 1
ATOM 2333 C CA . GLU A 1 286 ? -6.158 34.398 -18.333 1.00 83.62 286 GLU A CA 1
ATOM 2334 C C . GLU A 1 286 ? -7.123 33.338 -17.788 1.00 83.62 286 GLU A C 1
ATOM 2336 O O . GLU A 1 286 ? -7.734 32.591 -18.552 1.00 83.62 286 GLU A O 1
ATOM 2341 N N . ALA A 1 287 ? -7.340 33.310 -16.470 1.00 77.88 287 ALA A N 1
ATOM 2342 C CA . ALA A 1 287 ? -8.297 32.405 -15.842 1.00 77.88 287 ALA A CA 1
ATOM 2343 C C . ALA A 1 287 ? -9.739 32.671 -16.316 1.00 77.88 287 ALA A C 1
ATOM 2345 O O . ALA A 1 287 ? -10.502 31.728 -16.557 1.00 77.88 287 ALA A O 1
ATOM 2346 N N . VAL A 1 288 ? -10.115 33.944 -16.484 1.00 85.06 288 VAL A N 1
ATOM 2347 C CA . VAL A 1 288 ? -11.421 34.340 -17.037 1.00 85.06 288 VAL A CA 1
ATOM 2348 C C . VAL A 1 288 ? -11.535 33.933 -18.506 1.00 85.06 288 VAL A C 1
ATOM 2350 O O . VAL A 1 288 ? -12.563 33.372 -18.896 1.00 85.06 288 VAL A O 1
ATOM 2353 N N . ALA A 1 289 ? -10.487 34.138 -19.307 1.00 86.12 289 ALA A N 1
ATOM 2354 C CA . ALA A 1 289 ? -10.461 33.741 -20.713 1.00 86.12 289 ALA A CA 1
ATOM 2355 C C . ALA A 1 289 ? -10.602 32.218 -20.881 1.00 86.12 289 ALA A C 1
ATOM 2357 O O . ALA A 1 289 ? -11.457 31.753 -21.641 1.00 86.12 289 ALA A O 1
ATOM 2358 N N . ILE A 1 290 ? -9.847 31.430 -20.108 1.00 85.12 290 ILE A N 1
ATOM 2359 C CA . ILE A 1 290 ? -9.937 29.964 -20.095 1.00 85.12 290 ILE A CA 1
ATOM 2360 C C . ILE A 1 290 ? -11.346 29.524 -19.696 1.00 85.12 290 ILE A C 1
ATOM 2362 O O . ILE A 1 290 ? -11.972 28.733 -20.405 1.00 85.12 290 ILE A O 1
ATOM 2366 N N . ARG A 1 291 ? -11.892 30.058 -18.596 1.00 83.31 291 ARG A N 1
ATOM 2367 C CA . ARG A 1 291 ? -13.238 29.699 -18.128 1.00 83.31 291 ARG A CA 1
ATOM 2368 C C . ARG A 1 291 ? -14.301 30.006 -19.182 1.00 83.31 291 ARG A C 1
ATOM 2370 O O . ARG A 1 291 ? -15.133 29.147 -19.453 1.00 83.31 291 ARG A O 1
ATOM 2377 N N . THR A 1 292 ? -14.264 31.194 -19.781 1.00 87.81 292 THR A N 1
ATOM 2378 C CA . THR A 1 292 ? -15.249 31.629 -20.787 1.00 87.81 292 THR A CA 1
ATOM 2379 C C . THR A 1 292 ? -15.185 30.744 -22.030 1.00 87.81 292 THR A C 1
ATOM 2381 O O . THR A 1 292 ? -16.214 30.266 -22.504 1.00 87.81 292 THR A O 1
ATOM 2384 N N . THR A 1 293 ? -13.973 30.430 -22.493 1.00 90.69 293 THR A N 1
ATOM 2385 C CA . THR A 1 293 ? -13.749 29.524 -23.630 1.00 90.69 293 THR A CA 1
ATOM 2386 C C . THR A 1 293 ? -14.250 28.109 -23.327 1.00 90.69 293 THR A C 1
ATOM 2388 O O . THR A 1 293 ? -14.891 27.480 -24.167 1.00 90.69 293 THR A O 1
ATOM 2391 N N . THR A 1 294 ? -14.026 27.620 -22.104 1.00 85.75 294 THR A N 1
ATOM 2392 C CA . THR A 1 294 ? -14.464 26.284 -21.668 1.00 85.75 294 THR A CA 1
ATOM 2393 C C . THR A 1 294 ? -15.988 26.198 -21.570 1.00 85.75 294 THR A C 1
ATOM 2395 O O . THR A 1 294 ? -16.576 25.218 -22.018 1.00 85.75 294 THR A O 1
ATOM 2398 N N . VAL A 1 295 ? -16.644 27.226 -21.020 1.00 86.56 295 VAL A N 1
ATOM 2399 C CA . VAL A 1 295 ? -18.113 27.299 -20.943 1.00 86.56 295 VAL A CA 1
ATOM 2400 C C . VAL A 1 295 ? -18.714 27.300 -22.343 1.00 86.56 295 VAL A C 1
ATOM 2402 O O . VAL A 1 295 ? -19.557 26.456 -22.634 1.00 86.56 295 VAL A O 1
ATOM 2405 N N . HIS A 1 296 ? -18.211 28.156 -23.235 1.00 89.25 296 HIS A N 1
ATOM 2406 C CA . HIS A 1 296 ? -18.676 28.208 -24.619 1.00 89.25 296 HIS A CA 1
ATOM 2407 C C . HIS A 1 296 ? -18.487 26.860 -25.338 1.00 89.25 296 HIS A C 1
ATOM 2409 O O . HIS A 1 296 ? -19.367 26.392 -26.063 1.00 89.25 296 HIS A O 1
ATOM 2415 N N . TRP A 1 297 ? -17.361 26.180 -25.100 1.00 90.62 297 TRP A N 1
ATOM 2416 C CA . TRP A 1 297 ? -17.109 24.845 -25.642 1.00 90.62 297 TRP A CA 1
ATOM 2417 C C . TRP A 1 297 ? -18.100 23.796 -25.111 1.00 90.62 297 TRP A C 1
ATOM 2419 O O . TRP A 1 297 ? -18.650 23.024 -25.899 1.00 90.62 297 TRP A O 1
ATOM 2429 N N . LEU A 1 298 ? -18.391 23.784 -23.807 1.00 88.00 298 LEU A N 1
ATOM 2430 C CA . LEU A 1 298 ? -19.354 22.859 -23.195 1.00 88.00 298 LEU A CA 1
ATOM 2431 C C . LEU A 1 298 ? -20.791 23.108 -23.673 1.00 88.00 298 LEU A C 1
ATOM 2433 O O . LEU A 1 298 ? -21.510 22.155 -23.985 1.00 88.00 298 LEU A O 1
ATOM 2437 N N . GLU A 1 299 ? -21.189 24.376 -23.781 1.00 87.62 299 GLU A N 1
ATOM 2438 C CA . GLU A 1 299 ? -22.494 24.787 -24.306 1.00 87.62 299 GLU A CA 1
ATOM 2439 C C . GLU A 1 299 ? -22.657 24.366 -25.769 1.00 87.62 299 GLU A C 1
ATOM 2441 O O . GLU A 1 299 ? -23.679 23.774 -26.125 1.00 87.62 299 GLU A O 1
ATOM 2446 N N . SER A 1 300 ? -21.616 24.545 -26.595 1.00 91.50 300 SER A N 1
ATOM 2447 C CA . SER A 1 300 ? -21.620 24.104 -27.999 1.00 91.50 300 SER A CA 1
ATOM 2448 C C . SER A 1 300 ? -21.843 22.594 -28.154 1.00 91.50 300 SER A C 1
ATOM 2450 O O . SER A 1 300 ? -22.428 22.142 -29.139 1.00 91.50 300 SER A O 1
ATOM 2452 N N . ARG A 1 301 ? -21.433 21.803 -27.153 1.00 89.19 301 ARG A N 1
ATOM 2453 C CA . ARG A 1 301 ? -21.605 20.344 -27.121 1.00 89.19 301 ARG A CA 1
ATOM 2454 C C . ARG A 1 301 ? -22.843 19.882 -26.359 1.00 89.19 301 ARG A C 1
ATOM 2456 O O . ARG A 1 301 ? -23.030 18.675 -26.215 1.00 89.19 301 ARG A O 1
ATOM 2463 N N . LYS A 1 302 ? -23.689 20.807 -25.886 1.00 86.12 302 LYS A N 1
ATOM 2464 C CA . LYS A 1 302 ? -24.871 20.513 -25.056 1.00 86.12 302 LYS A CA 1
ATOM 2465 C C . LYS A 1 302 ? -24.524 19.631 -23.850 1.00 86.12 302 LYS A C 1
ATOM 2467 O O . LYS A 1 302 ? -25.278 18.724 -23.497 1.00 86.12 302 LYS A O 1
ATOM 2472 N N . PHE A 1 303 ? -23.360 19.859 -23.243 1.00 77.81 303 PHE A N 1
ATOM 2473 C CA . PHE A 1 303 ? -22.920 19.066 -22.103 1.00 77.81 303 PHE A CA 1
ATOM 2474 C C . PHE A 1 303 ? -23.829 19.328 -20.895 1.00 77.81 303 PHE A C 1
ATOM 2476 O O . PHE A 1 303 ? -23.909 20.448 -20.395 1.00 77.81 303 PHE A O 1
ATOM 2483 N N . SER A 1 304 ? -24.503 18.289 -20.405 1.00 73.56 304 SER A N 1
ATOM 2484 C CA . SER A 1 304 ? -25.257 18.341 -19.153 1.00 73.56 304 SER A CA 1
ATOM 2485 C C . SER A 1 304 ? -24.377 17.848 -17.999 1.00 73.56 304 SER A C 1
ATOM 2487 O O . SER A 1 304 ? -23.913 16.704 -18.061 1.00 73.56 304 SER A O 1
ATOM 2489 N N . PRO A 1 305 ? -24.155 18.643 -16.937 1.00 64.56 305 PRO A N 1
ATOM 2490 C CA . PRO A 1 305 ? -23.383 18.185 -15.791 1.00 64.56 305 PRO A CA 1
ATOM 2491 C C . PRO A 1 305 ? -24.069 16.989 -15.122 1.00 64.56 305 PRO A C 1
ATOM 2493 O O . PRO A 1 305 ? -25.284 16.986 -14.912 1.00 64.56 305 PRO A O 1
ATOM 2496 N N . ILE A 1 306 ? -23.278 15.973 -14.774 1.00 56.00 306 ILE A N 1
ATOM 2497 C CA . ILE A 1 306 ? -23.761 14.804 -14.034 1.00 56.00 306 ILE A CA 1
ATOM 2498 C C . ILE A 1 306 ? -24.237 15.291 -12.651 1.00 56.00 306 ILE A C 1
ATOM 2500 O O . ILE A 1 306 ? -23.469 15.963 -11.955 1.00 56.00 306 ILE A O 1
ATOM 2504 N N . PRO A 1 307 ? -25.486 15.005 -12.232 1.00 53.69 307 PRO A N 1
ATOM 2505 C CA . PRO A 1 307 ? -25.990 15.445 -10.935 1.00 53.69 307 PRO A CA 1
ATOM 2506 C C . PRO A 1 307 ? -25.149 14.876 -9.790 1.00 53.69 307 PRO A C 1
ATOM 2508 O O . PRO A 1 307 ? -24.729 13.720 -9.853 1.00 53.69 307 PRO A O 1
ATOM 2511 N N . SER A 1 308 ? -24.941 15.665 -8.730 1.00 46.16 308 SER A N 1
ATOM 2512 C CA . SER A 1 308 ? -24.165 15.216 -7.574 1.00 46.16 308 SER A CA 1
ATOM 2513 C C . SER A 1 308 ? -24.761 13.930 -6.963 1.00 46.16 308 SER A C 1
ATOM 2515 O O . SER A 1 308 ? -25.981 13.849 -6.773 1.00 46.16 308 SER A O 1
ATOM 2517 N N . PRO A 1 309 ? -23.927 12.926 -6.633 1.00 46.34 309 PRO A N 1
ATOM 2518 C CA . PRO A 1 309 ? -24.358 11.654 -6.050 1.00 46.34 309 PRO A CA 1
ATOM 2519 C C . PRO A 1 309 ? -25.207 11.788 -4.770 1.00 46.34 309 PRO A C 1
ATOM 2521 O O . PRO A 1 309 ? -26.031 10.917 -4.485 1.00 46.34 309 PRO A O 1
ATOM 2524 N N . ASP A 1 310 ? -25.074 12.899 -4.038 1.00 50.03 310 ASP A N 1
ATOM 2525 C CA . ASP A 1 310 ? -25.844 13.212 -2.827 1.00 50.03 310 ASP A CA 1
ATOM 2526 C C . ASP A 1 310 ? -27.356 13.295 -3.080 1.00 50.03 310 ASP A C 1
ATOM 2528 O O . ASP A 1 310 ? -28.146 12.969 -2.193 1.00 50.03 310 ASP A O 1
ATOM 2532 N N . LYS A 1 311 ? -27.782 13.656 -4.300 1.00 47.62 311 LYS A N 1
ATOM 2533 C CA . LYS A 1 311 ? -29.207 13.680 -4.671 1.00 47.62 311 LYS A CA 1
ATOM 2534 C C . LYS A 1 311 ? -29.840 12.287 -4.757 1.00 47.62 311 LYS A C 1
ATOM 2536 O O . LYS A 1 311 ? -31.062 12.190 -4.714 1.00 47.62 311 LYS A O 1
ATOM 2541 N N . TYR A 1 312 ? -29.045 11.220 -4.857 1.00 52.66 312 TYR A N 1
ATOM 2542 C CA . TYR A 1 312 ? -29.551 9.861 -5.085 1.00 52.66 312 TYR A CA 1
ATOM 2543 C C . TYR A 1 312 ? -29.625 8.990 -3.825 1.00 52.66 312 TYR A C 1
ATOM 2545 O O . TYR A 1 312 ? -30.013 7.829 -3.921 1.00 52.66 312 TYR A O 1
ATOM 2553 N N . GLY A 1 313 ? -29.235 9.498 -2.647 1.00 54.47 313 GLY A N 1
ATOM 2554 C CA . GLY A 1 313 ? -29.262 8.704 -1.409 1.00 54.47 313 GLY A CA 1
ATOM 2555 C C . GLY A 1 313 ? -28.427 7.416 -1.488 1.00 54.47 313 GLY A C 1
ATOM 2556 O O . GLY A 1 3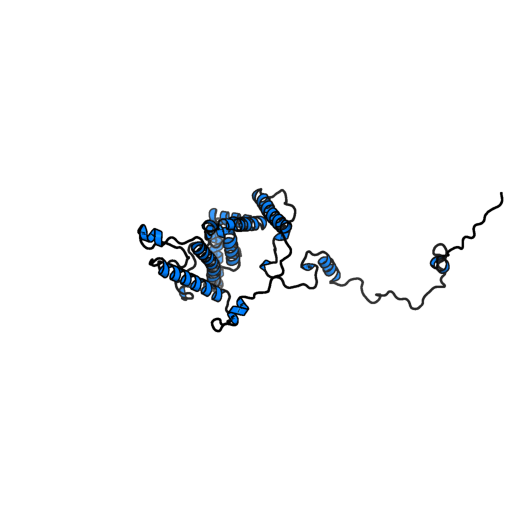13 ? -28.739 6.434 -0.818 1.00 54.47 313 GLY A O 1
ATOM 2557 N N . LEU A 1 314 ? -27.379 7.411 -2.325 1.00 56.25 314 LEU A N 1
ATOM 2558 C CA . LEU A 1 314 ? -26.580 6.228 -2.677 1.00 56.25 314 LEU A CA 1
ATOM 2559 C C . LEU A 1 314 ? -25.908 5.557 -1.472 1.00 56.25 314 LEU A C 1
ATOM 2561 O O . LEU A 1 314 ? -25.590 4.368 -1.528 1.00 56.25 314 LEU A O 1
ATOM 2565 N N . PHE A 1 315 ? -25.710 6.296 -0.376 1.00 54.31 315 PHE A N 1
ATOM 2566 C CA . PHE A 1 315 ? -25.126 5.772 0.848 1.00 54.31 315 PHE A CA 1
ATOM 2567 C C . PHE A 1 315 ? -25.933 6.176 2.093 1.00 54.31 315 PHE A C 1
ATOM 2569 O O . PHE A 1 315 ? -26.384 7.318 2.197 1.00 54.31 315 PHE A O 1
ATOM 2576 N N . PRO A 1 316 ? -26.089 5.270 3.079 1.00 52.50 316 PRO A N 1
ATOM 2577 C CA . PRO A 1 316 ? -26.678 5.608 4.372 1.00 52.50 316 PRO A CA 1
ATOM 2578 C C . PRO A 1 316 ? -25.918 6.740 5.080 1.00 52.50 316 PRO A C 1
ATOM 2580 O O . PRO A 1 316 ? -24.694 6.814 4.990 1.00 52.50 316 PRO A O 1
ATOM 2583 N N . ALA A 1 317 ? -26.611 7.541 5.896 1.00 51.19 317 ALA A N 1
ATOM 2584 C CA . ALA A 1 317 ? -26.054 8.723 6.573 1.00 51.19 317 ALA A CA 1
ATOM 2585 C C . ALA A 1 317 ? -24.820 8.474 7.475 1.00 51.19 317 ALA A C 1
ATOM 2587 O O . ALA A 1 317 ? -24.118 9.418 7.827 1.00 51.19 317 ALA A O 1
ATOM 2588 N N . TRP A 1 318 ? -24.535 7.223 7.851 1.00 56.00 318 TRP A N 1
ATOM 2589 C CA . TRP A 1 318 ? -23.348 6.832 8.626 1.00 56.00 318 TRP A CA 1
ATOM 2590 C C . TRP A 1 318 ? -22.092 6.579 7.767 1.00 56.00 318 TRP A C 1
ATOM 2592 O O . TRP A 1 318 ? -20.980 6.457 8.292 1.00 56.00 318 TRP A O 1
ATOM 2602 N N . VAL A 1 319 ? -22.238 6.527 6.441 1.00 54.16 319 VAL A N 1
ATOM 2603 C CA . VAL A 1 319 ? -21.146 6.457 5.458 1.00 54.16 319 VAL A CA 1
ATOM 2604 C C . VAL A 1 319 ? -20.791 7.872 4.992 1.00 54.16 319 VAL A C 1
ATOM 2606 O O . VAL A 1 319 ? -20.660 8.142 3.804 1.00 54.16 319 VAL A O 1
ATOM 2609 N N . LYS A 1 320 ? -20.666 8.813 5.930 1.00 58.25 320 LYS A N 1
ATOM 2610 C CA . LYS A 1 320 ? -20.075 10.109 5.605 1.00 58.25 320 LYS A CA 1
ATOM 2611 C C . LYS A 1 320 ? -18.546 9.974 5.551 1.00 58.25 320 LYS A C 1
ATOM 2613 O O . LYS A 1 320 ? -17.987 9.323 6.451 1.00 58.25 320 LYS A O 1
ATOM 2618 N N . PRO A 1 321 ? -17.900 10.524 4.504 1.00 52.44 321 PRO A N 1
ATOM 2619 C CA . PRO A 1 321 ? -16.456 10.726 4.471 1.00 52.44 321 PRO A CA 1
ATOM 2620 C C . PRO A 1 321 ? -15.997 11.490 5.720 1.00 52.44 321 PRO A C 1
ATOM 2622 O O . PRO A 1 321 ? -16.782 12.202 6.351 1.00 52.44 321 PRO A O 1
ATOM 2625 N N . THR A 1 322 ? -14.762 11.265 6.150 1.00 48.59 322 THR A N 1
ATOM 2626 C CA . THR A 1 322 ? -14.243 11.870 7.385 1.00 48.59 322 THR A CA 1
ATOM 2627 C C . THR A 1 322 ? -13.891 13.340 7.116 1.00 48.59 322 THR A C 1
ATOM 2629 O O . THR A 1 322 ? -13.147 13.602 6.185 1.00 48.59 322 THR A O 1
ATOM 2632 N N . ASP A 1 323 ? -14.301 14.294 7.967 1.00 46.75 323 ASP A N 1
ATOM 2633 C CA . ASP A 1 323 ? -13.937 15.729 7.813 1.00 46.75 323 ASP A CA 1
ATOM 2634 C C . ASP A 1 323 ? -12.412 15.999 7.809 1.00 46.75 323 ASP A C 1
ATOM 2636 O O . ASP A 1 323 ? -11.959 17.082 7.457 1.00 46.75 323 ASP A O 1
ATOM 2640 N N . ALA A 1 324 ? -11.615 15.017 8.243 1.00 46.53 324 ALA A N 1
ATOM 2641 C CA . ALA A 1 324 ? -10.153 15.047 8.288 1.00 46.53 324 ALA A CA 1
ATOM 2642 C C . ALA A 1 324 ? -9.494 14.414 7.049 1.00 46.53 324 ALA A C 1
ATOM 2644 O O . ALA A 1 324 ? -8.326 14.020 7.106 1.00 46.53 324 ALA A O 1
ATOM 2645 N N . GLU A 1 325 ? -10.243 14.230 5.964 1.00 52.81 325 GLU A N 1
ATOM 2646 C CA . GLU A 1 325 ? -9.671 13.758 4.712 1.00 52.81 325 GLU A CA 1
ATOM 2647 C C . GLU A 1 325 ? -8.670 14.771 4.159 1.00 52.81 325 GLU A C 1
ATOM 2649 O O . GLU A 1 325 ? -8.909 15.982 4.220 1.00 52.81 325 GLU A O 1
ATOM 2654 N N . PRO A 1 326 ? -7.519 14.296 3.650 1.00 50.66 326 PRO A N 1
ATOM 2655 C CA . PRO A 1 326 ? -6.608 15.181 2.953 1.00 50.66 326 PRO A CA 1
ATOM 2656 C C . PRO A 1 326 ? -7.368 15.811 1.778 1.00 50.66 326 PRO A C 1
ATOM 2658 O O . PRO A 1 326 ? -8.048 15.083 1.049 1.00 50.66 326 PRO A O 1
ATOM 2661 N N . PRO A 1 327 ? -7.299 17.143 1.595 1.00 49.91 327 PRO A N 1
ATOM 2662 C CA . PRO A 1 327 ? -7.907 17.770 0.433 1.00 49.91 327 PRO A CA 1
ATOM 2663 C C . PRO A 1 327 ? -7.343 17.088 -0.818 1.00 49.91 327 PRO A C 1
ATOM 2665 O O . PRO A 1 327 ? -6.137 16.827 -0.844 1.00 49.91 327 PRO A O 1
ATOM 2668 N N . PRO A 1 328 ? -8.172 16.769 -1.829 1.00 45.19 328 PRO A N 1
ATOM 2669 C CA . PRO A 1 328 ? -7.683 16.130 -3.039 1.00 45.19 328 PRO A CA 1
ATOM 2670 C C . PRO A 1 328 ? -6.617 17.037 -3.647 1.00 45.19 328 PRO A C 1
ATOM 2672 O O . PRO A 1 328 ? -6.915 18.141 -4.111 1.00 45.19 328 PRO A O 1
ATOM 2675 N N . LEU A 1 329 ? -5.360 16.599 -3.598 1.00 46.53 329 LEU A N 1
ATOM 2676 C CA . LEU A 1 329 ? -4.283 17.351 -4.207 1.00 46.53 329 LEU A CA 1
ATOM 2677 C C . LEU A 1 329 ? -4.485 17.262 -5.717 1.00 46.53 329 LEU A C 1
ATOM 2679 O O . LEU A 1 329 ? -4.752 16.203 -6.293 1.00 46.53 329 LEU A O 1
ATOM 2683 N N . LEU A 1 330 ? -4.490 18.434 -6.342 1.00 43.72 330 LEU A N 1
ATOM 2684 C CA . LEU A 1 330 ? -4.805 18.637 -7.748 1.00 43.72 330 LEU A CA 1
ATOM 2685 C C . LEU A 1 330 ? -3.657 18.104 -8.609 1.00 43.72 330 LEU A C 1
ATOM 2687 O O . LEU A 1 330 ? -2.861 18.880 -9.121 1.00 43.72 330 LEU A O 1
ATOM 2691 N N . VAL A 1 331 ? -3.570 16.787 -8.790 1.00 38.12 331 VAL A N 1
ATOM 2692 C CA . VAL A 1 331 ? -2.579 16.218 -9.716 1.00 38.12 331 VAL A CA 1
ATOM 2693 C C . VAL A 1 331 ? -2.921 16.581 -11.171 1.00 38.12 331 VAL A C 1
ATOM 2695 O O . VAL A 1 331 ? -2.022 16.634 -11.996 1.00 38.12 331 VAL A O 1
ATOM 2698 N N . TYR A 1 332 ? -4.177 16.908 -11.510 1.00 39.53 332 TYR A N 1
ATOM 2699 C CA . TYR A 1 332 ? -4.574 17.083 -12.916 1.00 39.53 332 TYR A CA 1
ATOM 2700 C C . TYR A 1 332 ? -5.689 18.111 -13.156 1.00 39.53 332 TYR A C 1
ATOM 2702 O O . TYR A 1 332 ? -6.742 17.799 -13.697 1.00 39.53 332 TYR A O 1
ATOM 2710 N N . LYS A 1 333 ? -5.451 19.385 -12.829 1.00 30.19 333 LYS A N 1
ATOM 2711 C CA . LYS A 1 333 ? -6.235 20.483 -13.434 1.00 30.19 333 LYS A CA 1
ATOM 2712 C C . LYS A 1 333 ? -5.615 21.012 -14.732 1.00 30.19 333 LYS A C 1
ATOM 2714 O O . LYS A 1 333 ? -5.786 22.178 -15.042 1.00 30.19 333 LYS A O 1
ATOM 2719 N N . TRP A 1 334 ? -4.872 20.176 -15.453 1.00 28.25 334 TRP A N 1
ATOM 2720 C CA . TRP A 1 334 ? -4.326 20.470 -16.781 1.00 28.25 334 TRP A CA 1
ATOM 2721 C C . TRP A 1 334 ? -4.425 19.201 -17.640 1.00 28.25 334 TRP A C 1
ATOM 2723 O O . TRP A 1 334 ? -3.444 18.499 -17.868 1.00 28.25 334 TRP A O 1
ATOM 2733 N N . CYS A 1 335 ? -5.650 18.876 -18.040 1.00 29.05 335 CYS A N 1
ATOM 2734 C CA . CYS A 1 335 ? -5.969 18.185 -19.287 1.00 29.05 335 CYS A CA 1
ATOM 2735 C C . CYS A 1 335 ? -7.142 18.935 -19.910 1.00 29.05 335 CYS A C 1
ATOM 2737 O O . CYS A 1 335 ? -8.080 19.260 -19.141 1.00 29.05 335 CYS A O 1
#

pLDDT: mean 79.0, std 17.21, range [28.25, 97.44]

InterPro domains:
  IPR012592 PROCN domain [PF08083] (46-259)
  IPR027652 Pre-mRNA-processing-splicing factor 8 [PTHR11140] (35-259)

Sequence (335 aa):
MLQAKEHTSLLVLHEGDIFGPNGIDNKDFDPKDWCLFLQTKNLENDLTADGIVLWWAAEPYNRRSGRMRRAQDIPLVRNWYLEHFSPNQPVKFGVSYQKLLKCYVLNELHTRPEKAMLKKNLFRQLKSTKLFQMMRLDWFGAGLQVRRQGCNVVNLFIRRNVELELSPSDYNMNLKPVKTVTTKEHKKSRSGNAFHLCCEILRLTKLLVDARVQFRPGYVDAFQLADTSQYIFAHIGALTGMYQYKHKLMRQALLARALVVVSGLLAEQERQNAYLKDGPYINAEEAVAIRTTTVHWLESRKFSPIPSPDKYGLFPAWVKPTDAEPPPLLVYKWC

Foldseek 3Di:
DDDDDDPDPPPCPPCCVVQPPPRPDPVPDDPPPDDDPQPVDDPDDPCRVVLVVQCPDDPPSNDPDDDDDDPVVDDPCVVLLVDDDDPVDDPLLVVLSVLVVVVVVVCVVPDDPDDDDDDDDPVVVVCVDPVDDDDDDDPLVVLVVLLVVLVVVLQVVCCVQQVAHDDPPPSLLDDDGPDDADPVSVVSNDDALVSLLSSLVSNLSLQLSLLVVCPPQPNADPVLSVVLVLVSQQCSCVRRVSCVSPVVCVSSNSNSVSSCSSVCVVVVVVVLVCCVVVDDPADPVRVVVVVVVVVVVCVVVVPDDDDDPVVVPPDDPSSDRDPPRDDRRCPDPDD

Radius of gyration: 35.25 Å; chains: 1; bounding box: 113×81×92 Å